Protein AF-A0A7I9YK34-F1 (afdb_monomer)

InterPro domains:
  IPR000084 PE-PGRS family, N-terminal [PF00934] (4-93)
  IPR038332 PPE superfamily [SSF140459] (8-83)

Sequence (180 aa):
MSHVMVVPELLTAAATDLTAIGVTLQAAHREAASTL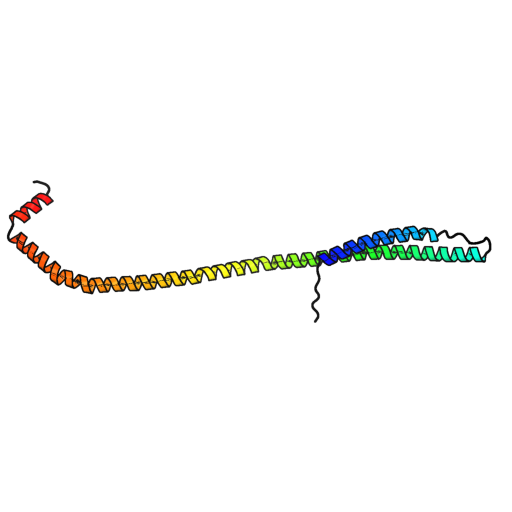ALAPAAADEVSVNIASLFSRQAEDYQQLASEAAAFHEQFVERLAAGAGAYASAEALNVSLLQPFAEALGTAGAAVAQAVPQSLDELGSLLFTSLLSSFILILLIFLGIPAVLFVGVPLLLFLAAFLYFNPNLVRGFAALANGRG

Foldseek 3Di:
DDDDDDDLVVLQVVLVVLVVVLVVLVVVLVVLLVLLDFDFPDPDPVSVVVSVVSNVVSVVVSVVSVVVSVVSVVVSVVSNVVSVVVVVVVVVVCVVCVVVVVVVVVVVVVVVVVVVVVVVVVVCVVVCVVVVVVVVVCCVVPVVCCCPVPVVVVVVVVVVVCVVVVVVVVVVVCVVVPHD

Solvent-accessible surface area (backbone atoms only — not comparable to full-atom values): 9712 Å² total; per-residue (Å²): 133,84,85,87,84,84,60,39,68,60,38,43,50,50,28,52,54,50,52,54,50,51,54,55,49,54,53,50,54,57,62,54,53,64,45,49,70,47,73,46,90,48,95,48,71,66,34,44,51,52,24,53,51,49,18,52,53,35,50,56,47,53,53,50,51,52,55,51,50,54,50,50,52,54,50,39,52,52,43,38,52,50,19,51,51,52,47,50,50,50,54,49,53,51,61,69,45,45,63,56,53,51,52,52,50,53,52,52,51,51,53,67,50,50,55,59,51,52,52,49,52,51,49,50,52,51,50,52,52,52,51,51,51,49,50,52,51,47,43,54,69,52,45,50,52,45,41,62,74,47,46,48,56,50,51,52,50,51,51,52,53,42,66,79,34,57,68,56,52,52,52,53,48,29,62,74,70,72,54,133

Radius of gyration: 54.3 Å; Cα contacts (8 Å, |Δi|>4): 64; chains: 1; bounding box: 84×44×151 Å

Mean predicted aligned error: 13.39 Å

Organism: Mycobacterium bourgelatii (NCBI:txid1273442)

Nearest PDB structures (foldseek):
  6zw5-assembly1_F  TM=6.222E-01  e=6.985E+00  Nostoc punctiforme
  6zw6-assembly1_G  TM=6.246E-01  e=9.511E+00  Nostoc punctiforme
  6zvr-assembly1_B  TM=3.419E-01  e=8.406E+00  Nostoc punctiforme

Structure (mmCIF, N/CA/C/O backbone):
data_AF-A0A7I9YK34-F1
#
_entry.id   AF-A0A7I9YK34-F1
#
loop_
_atom_site.group_PDB
_atom_site.id
_atom_site.type_symbol
_atom_site.label_atom_id
_atom_site.label_alt_id
_atom_site.label_comp_id
_atom_site.label_asym_id
_atom_site.label_entity_id
_atom_site.label_seq_id
_atom_site.pdbx_PDB_ins_code
_atom_site.Cartn_x
_atom_site.Cartn_y
_atom_site.Cartn_z
_atom_site.occupancy
_atom_site.B_iso_or_equiv
_atom_site.auth_seq_id
_atom_site.auth_comp_id
_atom_site.auth_asym_id
_atom_site.auth_atom_id
_atom_site.pdbx_PDB_model_num
ATOM 1 N N . MET A 1 1 ? 16.658 -17.557 6.193 1.00 53.19 1 MET A N 1
ATOM 2 C CA . MET A 1 1 ? 16.022 -16.225 6.264 1.00 53.19 1 MET A CA 1
ATOM 3 C C . MET A 1 1 ? 14.715 -16.310 5.490 1.00 53.19 1 MET A C 1
ATOM 5 O O . MET A 1 1 ? 14.783 -16.661 4.320 1.00 53.19 1 MET A O 1
ATOM 9 N N . SER A 1 2 ? 13.552 -16.106 6.115 1.00 74.56 2 SER A N 1
ATOM 10 C CA . SER A 1 2 ? 12.285 -16.011 5.374 1.00 74.56 2 SER A CA 1
ATOM 11 C C . SER A 1 2 ? 12.171 -14.618 4.756 1.00 74.56 2 SER A C 1
ATOM 13 O O . SER A 1 2 ? 12.479 -13.624 5.411 1.00 74.56 2 SER A O 1
ATOM 15 N N . HIS A 1 3 ? 11.765 -14.534 3.492 1.00 76.31 3 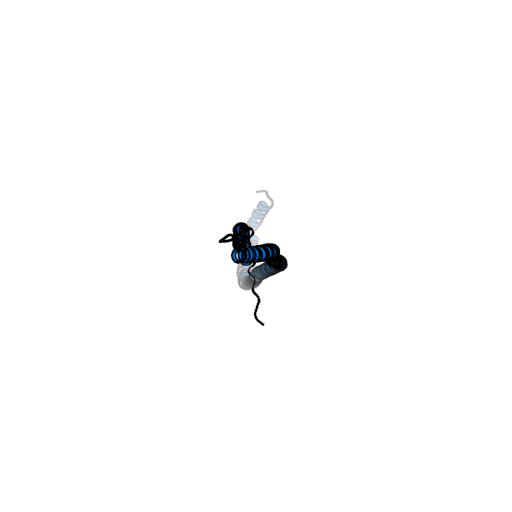HIS A N 1
ATOM 16 C CA . HIS A 1 3 ? 11.458 -13.253 2.864 1.00 76.31 3 HIS A CA 1
ATOM 17 C C . HIS A 1 3 ? 10.145 -12.720 3.448 1.00 76.31 3 HIS A C 1
ATOM 19 O O . HIS A 1 3 ? 9.160 -13.454 3.516 1.00 76.31 3 HIS A O 1
ATOM 25 N N . VAL A 1 4 ? 10.138 -11.465 3.897 1.00 72.56 4 VAL A N 1
ATOM 26 C CA . VAL A 1 4 ? 8.917 -10.767 4.315 1.00 72.56 4 VAL A CA 1
ATOM 27 C C . VAL A 1 4 ? 8.349 -10.080 3.078 1.00 72.56 4 VAL A C 1
ATOM 29 O O . VAL A 1 4 ? 9.022 -9.245 2.478 1.00 72.56 4 VAL A O 1
ATOM 32 N N . MET A 1 5 ? 7.139 -10.467 2.679 1.00 83.56 5 MET A N 1
ATOM 33 C CA . MET A 1 5 ? 6.384 -9.837 1.596 1.00 83.56 5 MET A CA 1
ATOM 34 C C . MET A 1 5 ? 5.243 -9.032 2.212 1.00 83.56 5 MET A C 1
ATOM 36 O O . MET A 1 5 ? 4.550 -9.523 3.103 1.00 83.56 5 MET A O 1
ATOM 40 N N . VAL A 1 6 ? 5.047 -7.814 1.721 1.00 88.12 6 VAL A N 1
ATOM 41 C CA . VAL A 1 6 ? 3.940 -6.943 2.101 1.00 88.12 6 VAL A CA 1
ATOM 42 C C . VAL A 1 6 ? 3.223 -6.501 0.832 1.00 88.12 6 VAL A C 1
ATOM 44 O O . VAL A 1 6 ? 3.882 -6.114 -0.125 1.00 88.12 6 VAL A O 1
ATOM 47 N N . VAL A 1 7 ? 1.891 -6.563 0.835 1.00 93.44 7 VAL A N 1
ATOM 48 C CA . VAL A 1 7 ? 1.038 -6.052 -0.247 1.00 93.44 7 VAL A CA 1
ATOM 49 C C . VAL A 1 7 ? 0.266 -4.852 0.313 1.00 93.44 7 VAL A C 1
ATOM 51 O O . VAL A 1 7 ? -0.652 -5.067 1.116 1.00 93.44 7 VAL A O 1
ATOM 54 N N . PRO A 1 8 ? 0.651 -3.604 -0.021 1.00 92.69 8 PRO A N 1
ATOM 55 C CA . PRO A 1 8 ? 0.050 -2.398 0.553 1.00 92.69 8 PRO A CA 1
ATOM 56 C C . PRO A 1 8 ? -1.473 -2.344 0.405 1.00 92.69 8 PRO A C 1
ATOM 58 O O . PRO A 1 8 ? -2.170 -1.961 1.341 1.00 92.69 8 PRO A O 1
ATOM 61 N N . GLU A 1 9 ? -2.002 -2.816 -0.721 1.00 93.38 9 GLU A N 1
ATOM 62 C CA . GLU A 1 9 ? -3.434 -2.817 -1.026 1.00 93.38 9 GLU A CA 1
ATOM 63 C C . GLU A 1 9 ? -4.225 -3.690 -0.045 1.00 93.38 9 GLU A C 1
ATOM 65 O O . GLU A 1 9 ? -5.309 -3.306 0.397 1.00 93.38 9 GLU A O 1
ATOM 70 N N . LEU A 1 10 ? -3.671 -4.845 0.347 1.00 95.38 10 LEU A N 1
ATOM 71 C CA . LEU A 1 10 ? -4.303 -5.731 1.328 1.00 95.38 10 LEU A CA 1
ATOM 72 C C . LEU A 1 10 ? -4.297 -5.116 2.731 1.00 95.38 10 LEU A C 1
ATOM 74 O O . LEU A 1 10 ? -5.253 -5.296 3.480 1.00 95.38 10 LEU A O 1
ATOM 78 N N . LEU A 1 11 ? -3.253 -4.363 3.083 1.00 95.38 11 LEU A N 1
ATOM 79 C CA . LEU A 1 11 ? -3.196 -3.633 4.352 1.00 95.38 11 LEU A CA 1
ATOM 80 C C . LEU A 1 11 ? -4.205 -2.485 4.399 1.00 95.38 11 LEU A C 1
ATOM 82 O O . LEU A 1 11 ? -4.853 -2.291 5.424 1.00 95.38 11 LEU 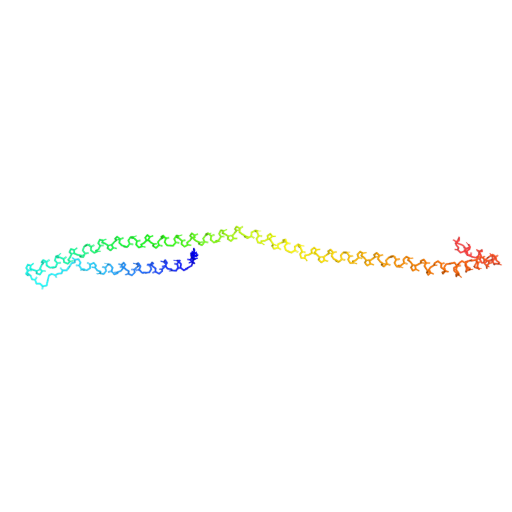A O 1
ATOM 86 N N . THR A 1 12 ? -4.370 -1.744 3.302 1.00 95.69 12 THR A N 1
ATOM 87 C CA . THR A 1 12 ? -5.385 -0.687 3.202 1.00 95.69 12 THR A CA 1
ATOM 88 C C . THR A 1 12 ? -6.803 -1.260 3.279 1.00 95.69 12 THR A C 1
ATOM 90 O O . THR A 1 12 ? -7.653 -0.701 3.977 1.00 95.69 12 THR A O 1
ATOM 93 N N . ALA A 1 13 ? -7.056 -2.397 2.622 1.00 97.12 13 ALA A N 1
ATOM 94 C CA . ALA A 1 13 ? -8.325 -3.111 2.742 1.00 97.12 13 ALA A CA 1
ATOM 95 C C . ALA A 1 13 ? -8.573 -3.564 4.190 1.00 97.12 13 ALA A C 1
ATOM 97 O O . ALA A 1 13 ? -9.614 -3.251 4.761 1.00 97.12 13 ALA A O 1
ATOM 98 N N . ALA A 1 14 ? -7.577 -4.184 4.830 1.00 97.44 14 ALA A N 1
ATOM 99 C CA . ALA A 1 14 ? -7.676 -4.605 6.225 1.00 97.44 14 ALA A CA 1
ATOM 100 C C . ALA A 1 14 ? -7.919 -3.427 7.185 1.00 97.44 14 ALA A C 1
ATOM 102 O O . ALA A 1 14 ? -8.725 -3.545 8.104 1.00 97.44 14 ALA A O 1
ATOM 103 N N . ALA A 1 15 ? -7.269 -2.277 6.974 1.00 97.69 15 ALA A N 1
ATOM 104 C CA . ALA A 1 15 ? -7.526 -1.070 7.761 1.00 97.69 15 ALA A CA 1
ATOM 105 C C . ALA A 1 15 ? -8.984 -0.603 7.619 1.00 97.69 15 ALA A C 1
ATOM 107 O O . ALA A 1 15 ? -9.611 -0.255 8.616 1.00 97.69 15 ALA A O 1
ATOM 108 N N . THR A 1 16 ? -9.541 -0.674 6.407 1.00 97.88 16 THR A N 1
ATOM 109 C CA . THR A 1 16 ? -10.949 -0.342 6.131 1.00 97.88 16 THR A CA 1
ATOM 110 C C . THR A 1 16 ? -11.906 -1.298 6.849 1.00 97.88 16 THR A C 1
ATOM 112 O O . THR A 1 16 ? -12.850 -0.852 7.505 1.00 97.88 16 THR A O 1
ATOM 115 N N . ASP A 1 17 ? -11.638 -2.604 6.790 1.00 98.25 17 ASP A N 1
ATOM 116 C CA . ASP A 1 17 ? -12.436 -3.618 7.487 1.00 98.25 17 ASP A CA 1
ATOM 117 C C . ASP A 1 17 ? -12.393 -3.415 9.008 1.00 98.25 17 ASP A C 1
ATOM 119 O O . ASP A 1 17 ? -13.417 -3.481 9.692 1.00 98.25 17 ASP A O 1
ATOM 123 N N . LEU A 1 18 ? -11.218 -3.094 9.554 1.00 98.12 18 LEU A N 1
ATOM 124 C CA . LEU A 1 18 ? -11.052 -2.793 10.973 1.00 98.12 18 LEU A CA 1
ATOM 125 C C . LEU A 1 18 ? -11.776 -1.506 11.381 1.00 98.12 18 LEU A C 1
ATOM 127 O O . LEU A 1 18 ? -12.345 -1.460 12.472 1.00 98.12 18 LEU A O 1
ATOM 131 N N . THR A 1 19 ? -11.822 -0.478 10.529 1.00 98.31 19 THR A N 1
ATOM 132 C CA . THR A 1 19 ? -12.670 0.700 10.768 1.00 98.31 19 THR A CA 1
ATOM 133 C C . THR A 1 19 ? -14.139 0.297 10.888 1.00 98.31 19 THR A C 1
ATOM 135 O O . THR A 1 19 ? -14.808 0.713 11.835 1.00 98.31 19 THR A O 1
ATOM 138 N N . ALA A 1 20 ? -14.640 -0.550 9.982 1.00 97.94 20 ALA A N 1
ATOM 139 C CA . ALA A 1 20 ? -16.020 -1.029 10.035 1.00 97.94 20 ALA A CA 1
ATOM 140 C C . ALA A 1 20 ? -16.302 -1.824 11.323 1.00 97.94 20 ALA A C 1
ATOM 142 O O . ALA A 1 20 ? -17.314 -1.584 11.985 1.00 97.94 20 ALA A O 1
ATOM 143 N N . ILE A 1 21 ? -15.377 -2.700 11.736 1.00 98.00 21 ILE A N 1
ATOM 144 C CA . ILE A 1 21 ? -15.458 -3.411 13.021 1.00 98.00 21 ILE A CA 1
ATOM 145 C C . ILE A 1 21 ? -15.520 -2.416 14.187 1.00 98.00 21 ILE A C 1
ATOM 147 O O . ILE A 1 21 ? -16.390 -2.550 15.048 1.00 98.00 21 ILE A O 1
ATOM 151 N N . GLY A 1 22 ? -14.670 -1.386 14.192 1.00 97.31 22 GLY A N 1
ATOM 152 C CA . GLY A 1 22 ? -14.656 -0.349 15.229 1.00 97.31 22 GLY A CA 1
ATOM 153 C C . GLY A 1 22 ? -16.008 0.356 15.385 1.00 97.31 22 GLY A C 1
ATOM 154 O O . GLY A 1 22 ? -16.503 0.501 16.502 1.00 97.31 22 GLY A O 1
ATOM 155 N N . VAL A 1 23 ? -16.664 0.692 14.269 1.00 97.38 23 VAL A N 1
ATOM 156 C CA . VAL A 1 23 ? -18.017 1.279 14.274 1.00 97.38 23 VAL A CA 1
ATOM 157 C C . VAL A 1 23 ? -19.037 0.326 14.906 1.00 97.38 23 VAL A C 1
ATOM 159 O O . VAL A 1 23 ? -19.826 0.740 15.759 1.00 97.38 23 VAL A O 1
ATOM 162 N N . THR A 1 24 ? -19.021 -0.957 14.525 1.00 97.88 24 THR A N 1
ATOM 163 C CA . THR A 1 24 ? -19.948 -1.951 15.101 1.00 97.88 24 THR A CA 1
ATOM 164 C C . THR A 1 24 ? -19.714 -2.163 16.596 1.00 97.88 24 THR A C 1
ATOM 166 O O . THR A 1 24 ? -20.672 -2.263 17.364 1.00 97.88 24 THR A O 1
ATOM 169 N N . LEU A 1 25 ? -18.451 -2.162 17.025 1.00 96.44 25 LEU A N 1
ATOM 170 C CA . LEU A 1 25 ? -18.070 -2.336 18.418 1.00 96.44 25 LEU A CA 1
ATOM 171 C C . LEU A 1 25 ? -18.500 -1.133 19.265 1.00 96.44 25 LEU A C 1
ATOM 173 O O . LEU A 1 25 ? -19.056 -1.307 20.347 1.00 96.44 25 LEU A O 1
ATOM 177 N N . GLN A 1 26 ? -18.336 0.086 18.750 1.00 96.12 26 GLN A N 1
ATOM 178 C CA . GLN A 1 26 ? -18.781 1.291 19.442 1.00 96.12 26 GLN A CA 1
ATOM 179 C C . GLN A 1 26 ? -20.307 1.345 19.592 1.00 96.12 26 GLN A C 1
ATOM 181 O O . GLN A 1 26 ? -20.808 1.764 20.638 1.00 96.12 26 GLN A O 1
ATOM 186 N N . ALA A 1 27 ? -21.061 0.872 18.593 1.00 96.94 27 ALA A N 1
ATOM 187 C CA . ALA A 1 27 ? -22.507 0.704 18.722 1.00 96.94 27 ALA A CA 1
ATOM 188 C C . ALA A 1 27 ? -22.860 -0.304 19.832 1.00 96.94 27 ALA A C 1
ATOM 190 O O . ALA A 1 27 ? -23.688 -0.002 20.690 1.00 96.94 27 ALA A O 1
ATOM 191 N N . ALA A 1 28 ? -22.178 -1.453 19.877 1.00 96.50 28 ALA A N 1
ATOM 192 C CA . ALA A 1 28 ? -22.381 -2.458 20.919 1.00 96.50 28 ALA A CA 1
ATOM 193 C C . ALA A 1 28 ? -22.038 -1.937 22.330 1.00 96.50 28 ALA A C 1
ATOM 195 O O . ALA A 1 28 ? -22.789 -2.178 23.275 1.00 96.50 28 ALA A O 1
ATOM 196 N N . HIS A 1 29 ? -20.951 -1.173 22.486 1.00 94.75 29 HIS A N 1
ATOM 197 C CA . HIS A 1 29 ? -20.585 -0.555 23.766 1.00 94.75 29 HIS A CA 1
ATOM 198 C C . HIS A 1 29 ? -21.650 0.428 24.266 1.00 94.75 29 HIS A C 1
ATOM 200 O O . HIS A 1 29 ? -21.949 0.460 25.462 1.00 94.75 29 HIS A O 1
ATOM 206 N N . ARG A 1 30 ? -22.275 1.185 23.353 1.00 95.75 30 ARG A N 1
ATOM 207 C CA . ARG A 1 30 ? -23.387 2.085 23.690 1.00 95.75 30 ARG A CA 1
ATOM 208 C C . ARG A 1 30 ? -24.635 1.330 24.141 1.00 95.75 30 ARG A C 1
ATOM 210 O O . ARG A 1 30 ? -25.253 1.744 25.116 1.00 95.75 30 ARG A O 1
ATOM 217 N N . GLU A 1 31 ? -24.986 0.228 23.483 1.00 95.94 31 GLU A N 1
ATOM 218 C CA . GLU A 1 31 ? -26.099 -0.643 23.903 1.00 95.94 31 GLU A CA 1
ATOM 219 C C . GLU A 1 31 ? -25.854 -1.228 25.307 1.00 95.94 31 GLU A C 1
ATOM 221 O O . GLU A 1 31 ? -26.743 -1.241 26.166 1.00 95.94 31 GLU A O 1
ATOM 226 N N . ALA A 1 32 ? -24.609 -1.632 25.586 1.00 95.12 32 ALA A N 1
ATOM 227 C CA . ALA A 1 32 ? -24.206 -2.169 26.883 1.00 95.12 32 ALA A CA 1
ATOM 228 C C . ALA A 1 32 ? -24.309 -1.152 28.036 1.00 95.12 32 ALA A C 1
ATOM 230 O O . ALA A 1 32 ? -24.341 -1.559 29.197 1.00 95.12 32 ALA A O 1
ATOM 231 N N . ALA A 1 33 ? -24.407 0.156 27.762 1.00 94.75 33 ALA A N 1
ATOM 232 C CA . ALA A 1 33 ? -24.567 1.178 28.802 1.00 94.75 33 ALA A CA 1
ATOM 233 C C . ALA A 1 33 ? -25.876 1.021 29.599 1.00 94.75 33 ALA A C 1
ATOM 235 O O . ALA A 1 33 ? -25.950 1.439 30.752 1.00 94.75 33 ALA A O 1
ATOM 236 N N . SER A 1 34 ? -26.888 0.354 29.032 1.00 93.69 34 SER A N 1
ATOM 237 C CA . SER A 1 34 ? -28.133 0.001 29.735 1.00 93.69 34 SER A CA 1
ATOM 238 C C . SER A 1 34 ? -27.904 -0.830 31.009 1.00 93.69 34 SER A C 1
ATOM 240 O O . SER A 1 34 ? -28.704 -0.762 31.940 1.00 93.69 34 SER A O 1
ATOM 242 N N . THR A 1 35 ? -26.786 -1.562 31.088 1.00 94.69 35 THR A N 1
ATOM 243 C CA . THR A 1 35 ? -26.423 -2.397 32.248 1.00 94.69 35 THR A CA 1
ATOM 244 C C . THR A 1 35 ? -25.977 -1.595 33.476 1.00 94.69 35 THR A C 1
ATOM 246 O O . THR A 1 35 ? -25.994 -2.128 34.583 1.00 94.69 35 THR A O 1
ATOM 249 N N . LEU A 1 36 ? -25.654 -0.303 33.317 1.00 95.62 36 LEU A N 1
ATOM 250 C CA . LEU A 1 36 ? -25.282 0.587 34.425 1.00 95.62 36 LEU A CA 1
ATOM 251 C C . LEU A 1 36 ? -26.442 0.813 35.406 1.00 95.62 36 LEU A C 1
ATOM 253 O O . LEU A 1 36 ? -26.223 0.984 36.603 1.00 95.62 36 LEU A O 1
ATOM 257 N N . ALA A 1 37 ? -27.683 0.789 34.915 1.00 92.62 37 ALA A N 1
ATOM 258 C CA . ALA A 1 37 ? -28.885 1.091 35.691 1.00 92.62 37 ALA A CA 1
ATOM 259 C C . ALA A 1 37 ? -29.736 -0.164 35.956 1.00 92.62 37 ALA A C 1
ATOM 261 O O . ALA A 1 37 ? -30.953 -0.154 35.756 1.00 92.62 37 ALA A O 1
ATOM 262 N N . LEU A 1 38 ? -29.103 -1.264 36.380 1.00 94.88 38 LEU A N 1
ATOM 263 C CA . LEU A 1 38 ? -29.811 -2.512 36.654 1.00 94.88 38 LEU A CA 1
ATOM 264 C C . LEU A 1 38 ? -30.727 -2.370 37.881 1.00 94.88 38 LEU A C 1
ATOM 266 O O . LEU A 1 38 ? -30.276 -2.082 38.988 1.00 94.88 38 LEU A O 1
ATOM 270 N N . ALA A 1 39 ? -32.026 -2.600 37.688 1.00 95.94 39 ALA A N 1
ATOM 271 C CA . ALA A 1 39 ? -32.990 -2.607 38.782 1.00 95.94 39 ALA A CA 1
ATOM 272 C C . ALA A 1 39 ? -32.879 -3.902 39.614 1.00 95.94 39 ALA A C 1
ATOM 274 O O . ALA A 1 39 ? -32.678 -4.979 39.044 1.00 95.94 39 ALA A O 1
ATOM 275 N N . PRO A 1 40 ? -33.044 -3.838 40.948 1.00 96.00 40 PRO A N 1
ATOM 276 C CA . PRO A 1 40 ? -33.054 -5.030 41.786 1.00 96.00 40 PRO A CA 1
ATOM 277 C C . PRO A 1 40 ? -34.285 -5.898 41.503 1.00 96.00 40 PRO A C 1
ATOM 279 O O . PRO A 1 40 ? -35.383 -5.389 41.280 1.00 96.00 40 PRO A O 1
ATOM 282 N N . ALA A 1 41 ? -34.105 -7.222 41.531 1.00 95.50 41 ALA A N 1
ATOM 283 C CA . ALA A 1 41 ? -35.172 -8.184 41.235 1.00 95.50 41 ALA A CA 1
ATOM 284 C C . ALA A 1 41 ? -36.311 -8.163 42.274 1.00 95.50 41 ALA A C 1
ATOM 286 O O . ALA A 1 41 ? -37.462 -8.449 41.944 1.00 95.50 41 ALA A O 1
ATOM 287 N N . ALA A 1 42 ? -35.989 -7.812 43.520 1.00 95.56 42 ALA A N 1
ATOM 288 C CA . ALA A 1 42 ? -36.922 -7.596 44.618 1.00 95.56 42 ALA A CA 1
ATOM 289 C C . ALA A 1 42 ? -36.379 -6.516 45.574 1.00 95.56 42 ALA A C 1
ATOM 291 O O . ALA A 1 42 ? -35.240 -6.071 45.449 1.00 95.56 42 ALA A O 1
ATOM 292 N N . ALA A 1 43 ? -37.207 -6.070 46.524 1.00 94.56 43 ALA A N 1
ATOM 293 C CA . ALA A 1 43 ? -36.864 -4.998 47.466 1.00 94.56 43 ALA A CA 1
ATOM 294 C C . ALA A 1 43 ? -35.961 -5.445 48.635 1.00 94.56 43 ALA A C 1
ATOM 296 O O . ALA A 1 43 ? -35.695 -4.655 49.538 1.00 94.56 43 ALA A O 1
ATOM 297 N N . ASP A 1 44 ? -35.529 -6.706 48.659 1.00 97.94 44 ASP A N 1
ATOM 298 C CA . ASP A 1 44 ? -34.647 -7.219 49.700 1.00 97.94 44 ASP A CA 1
ATOM 299 C C . ASP A 1 44 ? -33.196 -6.744 49.511 1.00 97.94 44 ASP A C 1
ATOM 301 O O . ASP A 1 44 ? -32.739 -6.447 48.404 1.00 97.94 44 ASP A O 1
ATOM 305 N N . 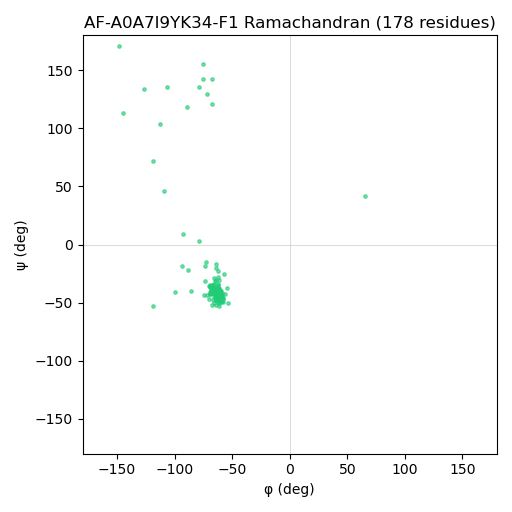GLU A 1 45 ? -32.450 -6.707 50.614 1.00 97.00 45 GLU A N 1
ATOM 306 C CA . GLU A 1 45 ? -31.067 -6.226 50.625 1.00 97.00 45 GLU A CA 1
ATOM 307 C C . GLU A 1 45 ? -30.135 -7.059 49.732 1.00 97.00 45 GLU A C 1
ATOM 309 O O . GLU A 1 45 ? -29.180 -6.517 49.175 1.00 97.00 45 GLU A O 1
ATOM 314 N N . VAL A 1 46 ? -30.388 -8.360 49.555 1.00 97.12 46 VAL A N 1
ATOM 315 C CA . VAL A 1 46 ? -29.546 -9.218 48.710 1.00 97.12 46 VAL A CA 1
ATOM 316 C C . VAL A 1 46 ? -29.741 -8.847 47.240 1.00 97.12 46 VAL A C 1
ATOM 318 O O . VAL A 1 46 ? -28.754 -8.621 46.540 1.00 97.12 46 VAL A O 1
ATOM 321 N N . SER A 1 47 ? -30.986 -8.689 46.786 1.00 97.88 47 SER A N 1
ATOM 322 C CA . SER A 1 47 ? -31.310 -8.232 45.427 1.00 97.88 47 SER A CA 1
ATOM 323 C C . SER A 1 47 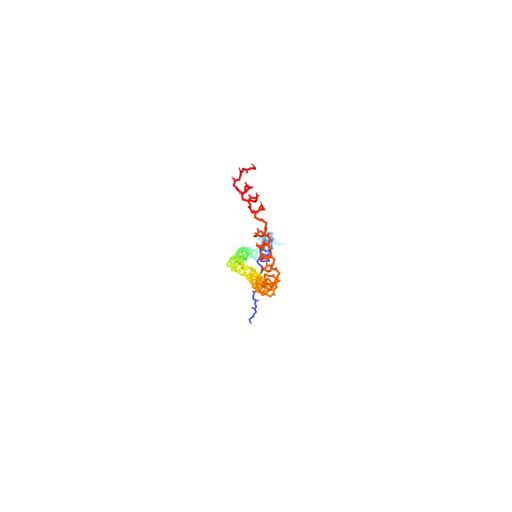? -30.734 -6.847 45.116 1.00 97.88 47 SER A C 1
ATOM 325 O O . SER A 1 47 ? -30.180 -6.642 44.033 1.00 97.88 47 SER A O 1
ATOM 327 N N . VAL A 1 48 ? -30.816 -5.907 46.065 1.00 97.31 48 VAL A N 1
ATOM 328 C CA . VAL A 1 48 ? -30.221 -4.563 45.933 1.00 97.31 48 VAL A CA 1
ATOM 329 C C . VAL A 1 48 ? -28.698 -4.639 45.811 1.00 97.31 48 VAL A C 1
ATOM 331 O O . VAL A 1 48 ? -28.115 -4.015 44.922 1.00 97.31 48 VAL A O 1
ATOM 334 N N . ASN A 1 49 ? -28.044 -5.441 46.654 1.00 96.81 49 ASN A N 1
ATOM 335 C CA . ASN A 1 49 ? -26.591 -5.603 46.618 1.00 96.81 49 ASN A CA 1
ATOM 336 C C . ASN A 1 49 ? -26.103 -6.293 45.333 1.00 96.81 49 ASN A C 1
ATOM 338 O O . ASN A 1 49 ? -25.076 -5.893 44.783 1.00 96.81 49 ASN A O 1
ATOM 342 N N . ILE A 1 50 ? -26.838 -7.289 44.824 1.00 96.88 50 ILE A N 1
ATOM 343 C CA . ILE A 1 50 ? -26.524 -7.956 43.552 1.00 96.88 50 ILE A CA 1
ATOM 344 C C . ILE A 1 50 ? -26.644 -6.970 42.384 1.00 96.88 50 ILE A C 1
ATOM 346 O O . ILE A 1 50 ? -25.729 -6.891 41.566 1.00 96.88 50 ILE A O 1
ATOM 350 N N . ALA A 1 51 ? -27.722 -6.180 42.326 1.00 97.19 51 ALA A N 1
ATOM 351 C CA . ALA A 1 51 ? -27.882 -5.151 41.298 1.00 97.19 51 ALA A CA 1
ATOM 352 C C . ALA A 1 51 ? -26.728 -4.132 41.332 1.00 97.19 51 ALA A C 1
ATOM 354 O O . ALA A 1 51 ? -26.117 -3.856 40.303 1.00 97.19 51 ALA A O 1
ATOM 355 N N . SER A 1 52 ? -26.343 -3.665 42.527 1.00 96.12 52 SER A N 1
ATOM 356 C CA . SER A 1 52 ? -25.196 -2.765 42.714 1.00 96.12 52 SER A CA 1
ATOM 357 C C . SER A 1 52 ? -23.853 -3.381 42.290 1.00 96.12 52 SER A C 1
ATOM 359 O O . SER A 1 52 ? -22.976 -2.672 41.793 1.00 96.12 52 SER A O 1
ATOM 361 N N . LEU A 1 53 ? -23.653 -4.688 42.484 1.00 96.31 53 LEU A N 1
ATOM 362 C CA . LEU A 1 53 ? -22.453 -5.382 42.009 1.00 96.31 53 LEU A CA 1
ATOM 363 C C . LEU A 1 53 ? -22.379 -5.380 40.477 1.00 96.31 53 LEU A C 1
ATOM 365 O O . LEU A 1 53 ? -21.330 -5.057 39.925 1.00 96.31 53 LEU A O 1
ATOM 369 N N . PHE A 1 54 ? -23.485 -5.682 39.793 1.00 96.69 54 PHE A N 1
ATOM 370 C CA . PHE A 1 54 ? -23.525 -5.654 38.329 1.00 96.69 54 PHE A CA 1
ATOM 371 C C . PHE A 1 54 ? -23.370 -4.242 37.759 1.00 96.69 54 PHE A C 1
ATOM 373 O O . PHE A 1 54 ? -22.632 -4.076 36.792 1.00 96.69 54 PHE A O 1
ATOM 380 N N . SER A 1 55 ? -23.981 -3.227 38.377 1.00 96.81 55 SER A N 1
ATOM 381 C CA . SER A 1 55 ? -23.780 -1.829 37.976 1.00 96.81 55 SER A CA 1
ATOM 382 C C . SER A 1 55 ? -22.311 -1.408 38.069 1.00 96.81 55 SER A C 1
ATOM 384 O O . SER A 1 55 ? -21.793 -0.815 37.129 1.00 96.81 55 SER A O 1
ATOM 386 N N . ARG A 1 56 ? -21.600 -1.784 39.143 1.00 96.75 56 ARG A N 1
ATOM 387 C CA . ARG A 1 56 ? -20.152 -1.523 39.263 1.00 96.75 56 ARG A CA 1
ATOM 388 C C . ARG A 1 56 ? -19.339 -2.239 38.186 1.00 96.75 56 ARG A C 1
ATOM 390 O O . ARG A 1 56 ? -18.472 -1.638 37.566 1.00 96.75 56 ARG A O 1
ATOM 397 N N . GLN A 1 57 ? -19.663 -3.498 37.898 1.00 97.00 57 GLN A N 1
ATOM 398 C CA . GLN A 1 57 ? -19.009 -4.228 36.809 1.00 97.00 57 GLN A CA 1
ATOM 399 C C . GLN A 1 57 ? -19.264 -3.583 35.436 1.00 97.00 57 GLN A C 1
ATOM 401 O O . GLN A 1 57 ? -18.395 -3.632 34.562 1.00 97.00 57 GLN A O 1
ATOM 406 N N . ALA A 1 58 ? -20.446 -2.994 35.233 1.00 97.12 58 ALA A N 1
ATOM 407 C CA . ALA A 1 58 ? -20.778 -2.251 34.025 1.00 97.12 58 ALA A CA 1
ATOM 408 C C . ALA A 1 58 ? -19.977 -0.941 33.915 1.00 97.12 58 ALA A C 1
ATOM 410 O O . ALA A 1 58 ? -19.549 -0.601 32.814 1.00 97.12 58 ALA A O 1
ATOM 411 N N . GLU A 1 59 ? -19.723 -0.237 35.024 1.00 97.62 59 GLU A N 1
ATOM 412 C CA . GLU A 1 59 ? -18.848 0.947 35.055 1.00 97.62 59 GLU A CA 1
ATOM 413 C C . GLU A 1 59 ? -17.416 0.587 34.632 1.00 97.62 59 GLU A C 1
ATOM 415 O O . GLU A 1 59 ? -16.888 1.186 33.691 1.00 97.62 59 GLU A O 1
ATOM 420 N N . ASP A 1 60 ? -16.839 -0.457 35.238 1.00 97.44 60 ASP A N 1
ATOM 421 C CA . ASP A 1 60 ? -15.500 -0.955 34.894 1.00 97.44 60 ASP A CA 1
ATOM 422 C C . ASP A 1 60 ? -15.418 -1.379 33.418 1.00 97.44 60 ASP A C 1
ATOM 424 O O . ASP A 1 60 ? -14.447 -1.080 32.716 1.00 97.44 60 ASP A O 1
ATOM 428 N N . TYR A 1 61 ? -16.463 -2.051 32.918 1.00 97.25 61 TYR A N 1
ATOM 429 C CA . TYR A 1 61 ? -16.558 -2.432 31.511 1.00 97.25 61 TYR A CA 1
ATOM 430 C C . TYR A 1 61 ? -16.573 -1.212 30.586 1.00 97.25 61 TYR A C 1
ATOM 432 O O . TYR A 1 61 ? -15.853 -1.208 29.591 1.00 97.25 61 TYR A O 1
ATOM 440 N N . GLN A 1 62 ? -17.372 -0.183 30.887 1.00 97.75 62 GLN A N 1
ATOM 441 C CA . GLN A 1 62 ? -17.467 1.017 30.048 1.00 97.75 62 GLN A CA 1
ATOM 442 C C . GLN A 1 62 ? -16.147 1.793 30.018 1.00 97.75 62 GLN A C 1
ATOM 444 O O . GLN A 1 62 ? -15.745 2.280 28.958 1.00 97.75 62 GLN A O 1
ATOM 449 N N . GLN A 1 63 ? -15.434 1.854 31.148 1.00 97.44 63 GLN A N 1
ATOM 450 C CA . GLN A 1 63 ? -14.099 2.440 31.190 1.00 97.44 63 GLN A CA 1
ATOM 451 C C . GLN A 1 63 ? -13.134 1.668 30.280 1.00 97.44 63 GLN A C 1
ATOM 453 O O . GLN A 1 63 ? -12.538 2.261 29.378 1.00 97.44 63 GLN A O 1
ATOM 458 N N . LEU A 1 64 ? -13.033 0.346 30.445 1.00 97.00 64 LEU A N 1
ATOM 459 C CA . LEU A 1 64 ? -12.135 -0.480 29.635 1.00 97.00 64 LEU A CA 1
ATOM 460 C C . LEU A 1 64 ? -12.503 -0.456 28.143 1.00 97.00 64 LEU A C 1
ATOM 462 O O . LEU A 1 64 ? -11.623 -0.412 27.286 1.00 97.00 64 LEU A O 1
ATOM 466 N N . ALA A 1 65 ? -13.797 -0.452 27.824 1.00 96.25 65 ALA A N 1
ATOM 467 C CA . ALA A 1 65 ? -14.297 -0.334 26.459 1.00 96.25 65 ALA A CA 1
ATOM 468 C C . ALA A 1 65 ? -13.853 0.983 25.801 1.00 96.25 65 ALA A C 1
ATOM 470 O O . ALA A 1 65 ? -13.477 0.989 24.629 1.00 96.25 65 ALA A O 1
ATOM 471 N N . SER A 1 66 ? -13.838 2.087 26.556 1.00 96.12 66 SER A N 1
ATOM 472 C CA . SER A 1 66 ? -13.355 3.378 26.052 1.00 96.12 66 SER A CA 1
ATOM 473 C C . SER A 1 66 ? -11.850 3.365 25.752 1.00 96.12 66 SER A C 1
ATOM 475 O O . SER A 1 66 ? -11.425 3.855 24.705 1.00 96.12 66 SER A O 1
ATOM 477 N N . GLU A 1 67 ? -11.048 2.735 26.615 1.00 97.69 67 GLU A N 1
ATOM 478 C CA . GLU A 1 67 ? -9.603 2.581 26.416 1.00 97.69 67 GLU A CA 1
ATOM 479 C C . GLU A 1 67 ? -9.299 1.672 25.213 1.00 97.69 67 GLU A C 1
ATOM 481 O O . GLU A 1 67 ? -8.444 1.991 24.381 1.00 97.69 67 GLU A O 1
ATOM 486 N N . ALA A 1 68 ? -10.042 0.571 25.072 1.00 96.50 68 ALA A N 1
ATOM 487 C CA . ALA A 1 68 ? -9.929 -0.342 23.939 1.00 96.50 68 ALA A CA 1
ATOM 488 C C . ALA A 1 68 ? -10.319 0.326 22.610 1.00 96.50 68 ALA A C 1
ATOM 490 O O . ALA A 1 68 ? -9.642 0.113 21.603 1.00 96.50 68 ALA A O 1
ATOM 491 N N . ALA A 1 69 ? -11.364 1.162 22.601 1.00 96.94 69 ALA A N 1
ATOM 492 C CA . ALA A 1 69 ? -11.764 1.926 21.420 1.00 96.94 69 ALA A CA 1
ATOM 493 C C . ALA A 1 69 ? -10.659 2.901 20.980 1.00 96.94 69 ALA A C 1
ATOM 495 O O . ALA A 1 69 ? -10.287 2.916 19.807 1.00 96.94 69 ALA A O 1
ATOM 496 N N . ALA A 1 70 ? -10.060 3.635 21.923 1.00 97.50 70 ALA A N 1
ATOM 497 C CA . ALA A 1 70 ? -8.948 4.539 21.628 1.00 97.50 70 ALA A CA 1
ATOM 498 C C . ALA A 1 70 ? -7.712 3.791 21.091 1.00 97.50 70 ALA A C 1
ATOM 500 O O . ALA A 1 70 ? -7.055 4.247 20.153 1.00 97.50 70 ALA A O 1
ATOM 501 N N . PHE A 1 71 ? -7.399 2.619 21.653 1.00 97.69 71 PHE A N 1
ATOM 502 C CA . PHE A 1 71 ? -6.334 1.762 21.131 1.00 97.69 71 PHE A CA 1
ATOM 503 C C . PHE A 1 71 ? -6.634 1.279 19.706 1.00 97.69 71 PHE A C 1
ATOM 505 O O . PHE A 1 71 ? -5.750 1.320 18.849 1.00 97.69 71 PHE A O 1
ATOM 512 N N . HIS A 1 72 ? -7.867 0.836 19.444 1.00 98.06 72 HIS A N 1
ATOM 513 C CA . HIS A 1 72 ? -8.297 0.366 18.126 1.00 98.06 72 HIS A CA 1
ATOM 514 C C . HIS A 1 72 ? -8.157 1.458 17.063 1.00 98.06 72 HIS A C 1
ATOM 516 O O . HIS A 1 72 ? -7.603 1.201 15.996 1.00 98.06 72 HIS A O 1
ATOM 522 N N . GLU A 1 73 ? -8.577 2.687 17.368 1.00 97.94 73 GLU A N 1
ATOM 523 C CA . GLU A 1 73 ? -8.411 3.840 16.475 1.00 97.94 73 GLU A CA 1
ATOM 524 C C . GLU A 1 73 ? -6.935 4.082 16.128 1.00 97.94 73 GLU A C 1
ATOM 526 O O . GLU A 1 73 ? -6.576 4.141 14.949 1.00 97.94 73 GLU A O 1
ATOM 531 N N . GLN A 1 74 ? -6.055 4.119 17.136 1.00 98.31 74 GLN A N 1
ATOM 532 C CA . GLN A 1 74 ? -4.612 4.284 16.922 1.00 98.31 74 GLN A CA 1
ATOM 533 C C . GLN A 1 74 ? -3.998 3.119 16.137 1.00 98.31 74 GLN A C 1
ATOM 535 O O . GLN A 1 74 ? -3.075 3.314 15.343 1.00 98.31 74 GLN A O 1
ATOM 540 N N . PHE A 1 75 ? -4.472 1.894 16.366 1.00 97.88 75 PHE A N 1
ATOM 541 C CA . PHE A 1 75 ? -4.014 0.717 15.638 1.00 97.88 75 PHE A CA 1
ATOM 542 C C . PHE A 1 75 ? -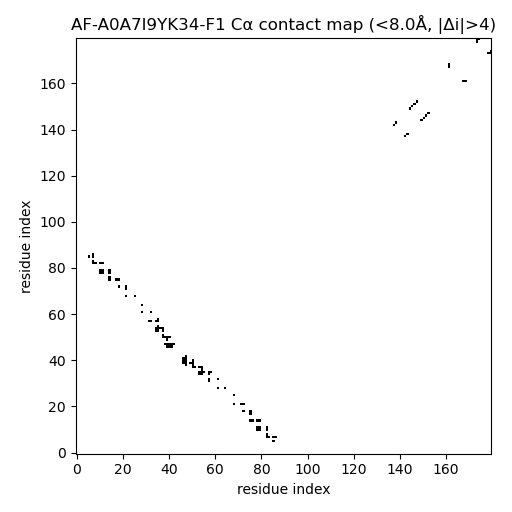4.355 0.823 14.149 1.00 97.88 75 PHE A C 1
ATOM 544 O O . PHE A 1 75 ? -3.472 0.636 13.310 1.00 97.88 75 PHE A O 1
ATOM 551 N N . VAL A 1 76 ? -5.599 1.179 13.823 1.00 98.31 76 VAL A N 1
ATOM 552 C CA . VAL A 1 76 ? -6.052 1.364 12.438 1.00 98.31 76 VAL A CA 1
ATOM 553 C C . VAL A 1 76 ? -5.294 2.501 11.753 1.00 98.31 76 VAL A C 1
ATOM 555 O O . VAL A 1 76 ? -4.836 2.330 10.621 1.00 98.31 76 VAL A O 1
ATOM 558 N N . GLU A 1 77 ? -5.085 3.625 12.442 1.00 97.88 77 GLU A N 1
ATOM 559 C CA . GLU A 1 77 ? -4.305 4.753 11.921 1.00 97.88 77 GLU A CA 1
ATOM 560 C C . GLU A 1 77 ? -2.870 4.329 11.573 1.00 97.88 77 GLU A C 1
ATOM 562 O O . GLU A 1 77 ? -2.386 4.573 10.464 1.00 97.88 77 GLU A O 1
ATOM 567 N N . ARG A 1 78 ? -2.196 3.624 12.490 1.00 97.50 78 ARG A N 1
ATOM 568 C CA . ARG A 1 78 ? -0.829 3.126 12.270 1.00 97.50 78 ARG A CA 1
ATOM 569 C C . ARG A 1 78 ? -0.760 2.095 11.151 1.00 97.50 78 ARG A C 1
ATOM 571 O O . ARG A 1 78 ? 0.211 2.095 10.397 1.00 97.50 78 ARG A O 1
ATOM 578 N N . LEU A 1 79 ? -1.767 1.232 11.031 1.00 96.94 79 LEU A N 1
ATOM 579 C CA . LEU A 1 79 ? -1.840 0.240 9.962 1.00 96.94 79 LEU A CA 1
ATOM 580 C C . LEU A 1 79 ? -1.949 0.917 8.590 1.00 96.94 79 LEU A C 1
ATOM 582 O O . LEU A 1 79 ? -1.193 0.581 7.676 1.00 96.94 79 LEU A O 1
ATOM 586 N N . ALA A 1 80 ? -2.832 1.911 8.466 1.00 96.75 80 ALA A N 1
ATOM 587 C CA . ALA A 1 80 ? -3.008 2.686 7.242 1.00 96.75 80 ALA A CA 1
ATOM 588 C C . ALA A 1 80 ? -1.748 3.495 6.888 1.00 96.75 80 ALA A C 1
ATOM 590 O O . ALA A 1 80 ? -1.306 3.483 5.737 1.00 96.75 80 ALA A O 1
ATOM 591 N N . ALA A 1 81 ? -1.120 4.139 7.877 1.00 96.75 81 ALA A N 1
ATOM 592 C CA . ALA A 1 81 ? 0.143 4.849 7.687 1.00 96.75 81 ALA A CA 1
ATOM 593 C C . ALA A 1 81 ? 1.269 3.903 7.230 1.00 96.75 81 ALA A C 1
ATOM 595 O O . ALA A 1 81 ? 2.024 4.229 6.312 1.00 96.75 81 ALA A O 1
ATOM 596 N N . GLY A 1 82 ? 1.350 2.706 7.820 1.00 95.12 82 GLY A N 1
ATOM 597 C CA . GLY A 1 82 ? 2.290 1.664 7.412 1.00 95.12 82 GLY A CA 1
ATOM 598 C C . GLY A 1 82 ? 2.077 1.217 5.964 1.00 95.12 82 GLY A C 1
ATOM 599 O O . GLY A 1 82 ? 3.043 1.132 5.208 1.00 95.12 82 GLY A O 1
ATOM 600 N N . ALA A 1 83 ? 0.825 1.002 5.548 1.00 95.62 83 ALA A N 1
ATOM 601 C CA . ALA A 1 83 ? 0.487 0.675 4.161 1.00 95.62 83 ALA A CA 1
ATOM 602 C C . ALA A 1 83 ? 0.975 1.761 3.185 1.00 95.62 83 ALA A C 1
ATOM 604 O O . ALA A 1 83 ? 1.650 1.456 2.201 1.00 95.62 83 ALA A O 1
ATOM 605 N N . GLY A 1 84 ? 0.714 3.036 3.502 1.00 95.38 84 GLY A N 1
ATOM 606 C CA . GLY A 1 84 ? 1.192 4.172 2.708 1.00 95.38 84 GLY A CA 1
ATOM 607 C C . GLY A 1 84 ? 2.722 4.266 2.647 1.00 95.38 84 GLY A C 1
ATOM 608 O O . GLY A 1 84 ? 3.286 4.581 1.597 1.00 95.38 84 GLY A O 1
ATOM 609 N N . ALA A 1 85 ? 3.417 3.933 3.737 1.00 95.56 85 ALA A N 1
ATOM 610 C CA . ALA A 1 85 ? 4.876 3.891 3.758 1.00 95.56 85 ALA A CA 1
ATOM 611 C C . ALA A 1 85 ? 5.433 2.810 2.813 1.00 95.56 85 ALA A C 1
ATOM 613 O O . ALA A 1 85 ? 6.348 3.096 2.043 1.00 95.56 85 ALA A O 1
ATOM 614 N N . TYR A 1 86 ? 4.852 1.604 2.795 1.00 94.12 86 TYR A N 1
ATOM 615 C CA . TYR A 1 86 ? 5.265 0.560 1.848 1.00 94.12 86 TYR A CA 1
ATOM 616 C C . TYR A 1 86 ? 4.963 0.937 0.392 1.00 94.12 86 TYR A C 1
ATOM 618 O O . TYR A 1 86 ? 5.848 0.815 -0.453 1.00 94.12 86 TYR A O 1
ATOM 626 N N . ALA A 1 87 ? 3.767 1.461 0.105 1.00 94.56 87 ALA A N 1
ATOM 627 C CA . ALA A 1 87 ? 3.401 1.898 -1.245 1.00 94.56 87 ALA A CA 1
ATOM 628 C C . ALA A 1 87 ? 4.321 3.020 -1.762 1.00 94.56 87 ALA A C 1
ATOM 630 O O . ALA A 1 87 ? 4.772 2.998 -2.907 1.00 94.56 87 ALA A O 1
ATOM 631 N N . SER A 1 88 ? 4.651 3.994 -0.907 1.00 95.38 88 SER A N 1
ATOM 632 C CA . SER A 1 88 ? 5.582 5.067 -1.273 1.00 95.38 88 SER A CA 1
ATOM 633 C C . SER A 1 88 ? 7.005 4.554 -1.491 1.00 95.38 88 SER A C 1
ATOM 635 O O . SER A 1 88 ? 7.660 4.982 -2.439 1.00 95.38 88 SER A O 1
ATOM 637 N N . ALA A 1 89 ? 7.475 3.602 -0.679 1.00 93.75 89 ALA A N 1
ATOM 638 C CA . ALA A 1 89 ? 8.769 2.961 -0.884 1.00 93.75 89 ALA A CA 1
ATOM 639 C C . ALA A 1 89 ? 8.834 2.213 -2.227 1.00 93.75 89 ALA A C 1
ATOM 641 O O . ALA A 1 89 ? 9.837 2.315 -2.933 1.00 93.75 89 ALA A O 1
ATOM 642 N N . GLU A 1 90 ? 7.768 1.508 -2.614 1.00 91.62 90 GLU A N 1
ATOM 643 C CA . GLU A 1 90 ? 7.685 0.838 -3.915 1.00 91.62 90 GLU A CA 1
ATOM 644 C C . GLU A 1 90 ? 7.731 1.842 -5.074 1.00 91.62 90 GLU A C 1
ATOM 646 O O . GLU A 1 90 ? 8.562 1.704 -5.973 1.00 91.62 90 GLU A O 1
ATOM 651 N N . ALA A 1 91 ? 6.933 2.911 -5.010 1.00 94.75 91 ALA A N 1
ATOM 652 C CA . ALA A 1 91 ? 6.937 3.964 -6.025 1.00 94.75 91 ALA A CA 1
ATOM 653 C C . ALA A 1 91 ? 8.305 4.662 -6.151 1.00 94.75 91 ALA A C 1
ATOM 655 O O . ALA A 1 91 ? 8.769 4.935 -7.262 1.00 94.75 91 ALA A O 1
ATOM 656 N N . LEU A 1 92 ? 8.981 4.922 -5.026 1.00 96.31 92 LEU A N 1
ATOM 657 C CA . LEU A 1 92 ? 10.331 5.489 -5.015 1.00 96.31 92 LEU A CA 1
ATOM 658 C C . LEU A 1 92 ? 11.345 4.539 -5.655 1.00 96.31 92 LEU A C 1
ATOM 660 O O . LEU A 1 92 ? 12.143 4.976 -6.480 1.00 96.31 92 LEU A O 1
ATOM 664 N N . ASN A 1 93 ? 11.295 3.246 -5.329 1.00 93.44 93 ASN A N 1
ATOM 665 C CA . ASN A 1 93 ? 12.183 2.252 -5.928 1.00 93.44 93 ASN A CA 1
ATOM 666 C C . ASN A 1 93 ? 11.976 2.143 -7.446 1.00 93.44 93 ASN A C 1
ATOM 668 O O . ASN A 1 93 ? 12.957 2.104 -8.188 1.00 93.44 93 ASN A O 1
ATOM 672 N N . VAL A 1 94 ? 10.722 2.154 -7.917 1.00 95.00 94 VAL A N 1
ATOM 673 C CA . VAL A 1 94 ? 10.403 2.182 -9.354 1.00 95.00 94 VAL A CA 1
ATOM 674 C C . VAL A 1 94 ? 10.989 3.433 -10.012 1.00 95.00 94 VAL A C 1
ATOM 676 O O . VAL A 1 94 ? 11.702 3.319 -11.006 1.00 95.00 94 VAL A O 1
ATOM 679 N N . SER A 1 95 ? 10.762 4.611 -9.426 1.00 95.94 95 SER A N 1
ATOM 680 C CA . SER A 1 95 ? 11.267 5.891 -9.942 1.00 95.94 95 SER A CA 1
ATOM 681 C C . SER A 1 95 ? 12.799 5.938 -10.021 1.00 95.94 95 SER A C 1
ATOM 683 O O . SER A 1 95 ? 13.361 6.378 -11.023 1.00 95.94 95 SER A O 1
ATOM 685 N N . LEU A 1 96 ? 13.495 5.418 -9.003 1.00 96.31 96 LEU A N 1
ATOM 686 C CA . LEU A 1 96 ? 14.960 5.355 -8.976 1.00 96.31 96 LEU A CA 1
ATOM 687 C C . LEU A 1 96 ? 15.536 4.413 -10.044 1.00 96.31 96 LEU A C 1
ATOM 689 O O . LEU A 1 96 ? 16.610 4.683 -10.583 1.00 96.31 96 LEU A O 1
ATOM 693 N N . LEU A 1 97 ? 14.846 3.312 -10.351 1.00 96.56 97 LEU A N 1
ATOM 694 C CA . LEU A 1 97 ? 15.313 2.308 -11.313 1.00 96.56 97 LEU A CA 1
ATOM 695 C C . LEU A 1 97 ? 14.898 2.603 -12.759 1.00 96.56 97 LEU A C 1
ATOM 697 O O . LEU A 1 97 ? 15.556 2.133 -13.689 1.00 9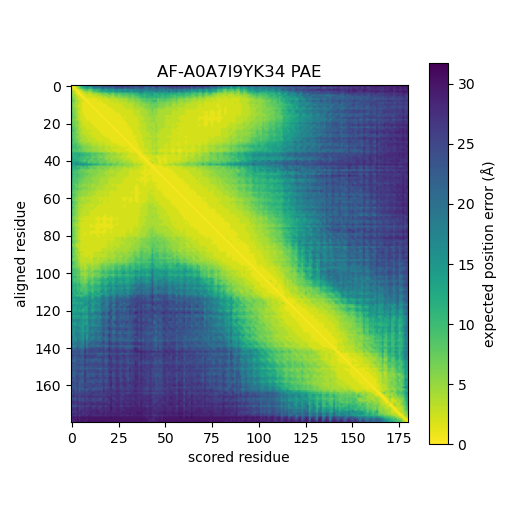6.56 97 LEU A O 1
ATOM 701 N N . GLN A 1 98 ? 13.853 3.401 -12.968 1.00 96.81 98 GLN A N 1
ATOM 702 C CA . GLN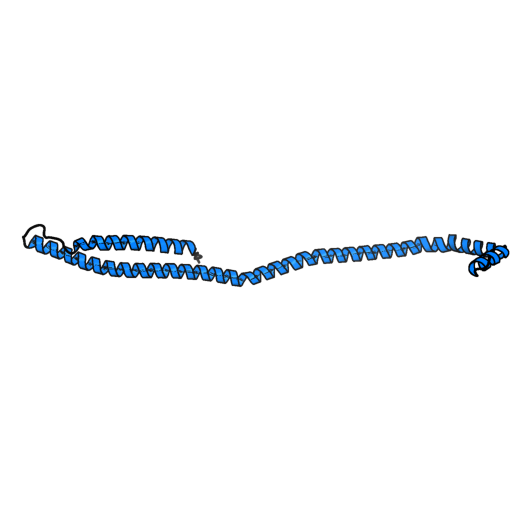 A 1 98 ? 13.365 3.778 -14.291 1.00 96.81 98 GLN A CA 1
ATOM 703 C C . GLN A 1 98 ? 14.443 4.382 -15.221 1.00 96.81 98 GLN A C 1
ATOM 705 O O . GLN A 1 98 ? 14.606 3.856 -16.325 1.00 96.81 98 GLN A O 1
ATOM 710 N N . PRO A 1 99 ? 15.246 5.392 -14.821 1.00 95.69 99 PRO A N 1
ATOM 711 C CA . PRO A 1 99 ? 16.268 5.953 -15.709 1.00 95.69 99 PRO A CA 1
ATOM 712 C C . PRO A 1 99 ? 17.355 4.932 -16.068 1.00 95.69 99 PRO A C 1
ATOM 714 O O . PRO A 1 99 ? 17.911 4.969 -17.164 1.00 95.69 99 PRO A O 1
ATOM 717 N N . PHE A 1 100 ? 17.648 3.987 -15.169 1.00 94.69 100 PHE A N 1
ATOM 718 C CA . PHE A 1 100 ? 18.585 2.905 -15.456 1.00 94.69 100 PHE A CA 1
ATOM 719 C C . PHE A 1 100 ? 18.018 1.925 -16.491 1.00 94.69 100 PHE A C 1
ATOM 721 O O . PHE A 1 100 ? 18.728 1.538 -17.418 1.00 94.69 100 PHE A O 1
ATOM 728 N N . ALA A 1 101 ? 16.738 1.557 -16.380 1.00 93.44 101 ALA A N 1
ATOM 729 C CA . ALA A 1 101 ? 16.068 0.710 -17.365 1.00 93.44 101 ALA A CA 1
ATOM 730 C C . ALA A 1 101 ? 16.007 1.376 -18.754 1.00 93.44 101 ALA A C 1
ATOM 732 O O . ALA A 1 101 ? 16.270 0.723 -19.764 1.00 93.44 101 ALA A O 1
ATOM 733 N N . GLU A 1 102 ? 15.736 2.683 -18.807 1.00 95.25 102 GLU A N 1
ATOM 734 C CA . GLU A 1 102 ? 15.757 3.478 -20.042 1.00 95.25 102 GLU A CA 1
ATOM 735 C C . GLU A 1 102 ? 17.168 3.550 -20.653 1.00 95.25 102 GLU A C 1
ATOM 737 O O . GLU A 1 102 ? 17.343 3.344 -21.859 1.00 95.25 102 GLU A O 1
ATOM 742 N N . ALA A 1 103 ? 18.202 3.760 -19.831 1.00 94.56 103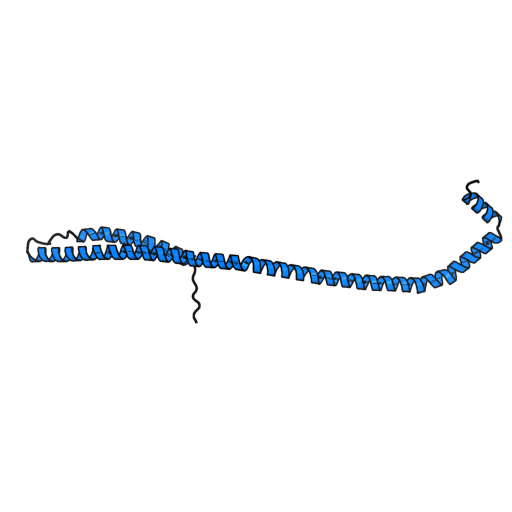 ALA A N 1
ATOM 743 C CA . ALA A 1 103 ? 19.597 3.729 -20.274 1.00 94.56 103 ALA A CA 1
ATOM 744 C C . ALA A 1 103 ? 19.994 2.352 -20.838 1.00 94.56 103 ALA A C 1
ATOM 746 O O . ALA A 1 103 ? 20.659 2.261 -21.870 1.00 94.56 103 ALA A O 1
ATOM 747 N N . LEU A 1 104 ? 19.544 1.266 -20.204 1.00 95.06 104 LEU A N 1
ATOM 748 C CA . LEU A 1 104 ? 19.801 -0.089 -20.686 1.00 95.06 104 LEU A CA 1
ATOM 749 C C . LEU A 1 104 ? 19.078 -0.363 -22.016 1.00 95.06 104 LEU A C 1
ATOM 751 O O . LEU A 1 104 ? 19.661 -0.943 -22.932 1.00 95.06 104 LEU A O 1
ATOM 755 N N . GLY A 1 105 ? 17.828 0.093 -22.142 1.00 94.12 105 GLY A N 1
ATOM 756 C CA . GLY A 1 105 ? 17.037 -0.028 -23.368 1.00 94.12 105 GLY A CA 1
ATOM 757 C C . GLY A 1 105 ? 17.648 0.740 -24.543 1.00 94.12 105 GLY A C 1
ATOM 758 O O . GLY A 1 105 ? 17.786 0.194 -25.638 1.00 94.12 105 GLY A O 1
ATOM 759 N N . THR A 1 106 ? 18.080 1.983 -24.312 1.00 95.56 106 THR A N 1
ATOM 760 C CA . THR A 1 106 ? 18.754 2.808 -25.331 1.00 95.56 106 THR A CA 1
ATOM 761 C C . THR A 1 106 ? 20.105 2.226 -25.748 1.00 95.56 106 THR A C 1
ATOM 763 O O . THR A 1 106 ? 20.387 2.154 -26.945 1.00 95.56 106 THR A O 1
ATOM 766 N N . ALA A 1 107 ? 20.911 1.732 -24.802 1.00 93.06 107 ALA A N 1
ATOM 767 C CA . ALA A 1 107 ? 22.166 1.043 -25.106 1.00 93.06 107 ALA A CA 1
ATOM 768 C C . ALA A 1 107 ? 21.937 -0.233 -25.936 1.00 93.06 107 ALA A C 1
ATOM 770 O O . ALA A 1 107 ? 22.634 -0.463 -26.926 1.00 93.06 107 ALA A O 1
ATOM 771 N N . GLY A 1 108 ? 20.926 -1.033 -25.581 1.00 92.19 108 GLY A N 1
ATOM 772 C CA . GLY A 1 108 ? 20.538 -2.220 -26.345 1.00 92.19 108 GLY A CA 1
ATOM 773 C C . GLY A 1 108 ? 20.137 -1.886 -27.785 1.00 92.19 108 GLY A C 1
ATOM 774 O O . GLY A 1 108 ? 20.595 -2.544 -28.720 1.00 92.19 108 GLY A O 1
ATOM 775 N N . ALA A 1 109 ? 19.349 -0.826 -27.978 1.00 92.69 109 ALA A N 1
ATOM 776 C CA . ALA A 1 109 ? 18.959 -0.354 -29.305 1.00 92.69 109 ALA A CA 1
ATOM 777 C C . ALA A 1 109 ? 20.161 0.136 -30.133 1.00 92.69 109 ALA A C 1
ATOM 779 O O . ALA A 1 109 ? 20.263 -0.198 -31.313 1.00 92.69 109 ALA A O 1
ATOM 780 N N . ALA A 1 110 ? 21.098 0.868 -29.519 1.00 90.75 110 ALA A N 1
ATOM 781 C CA . ALA A 1 110 ? 22.306 1.343 -30.193 1.00 90.75 110 ALA A CA 1
ATOM 782 C C . ALA A 1 110 ? 23.174 0.179 -30.704 1.00 90.75 110 ALA A C 1
ATOM 784 O O . ALA A 1 110 ? 23.614 0.192 -31.852 1.00 90.75 110 ALA A O 1
ATOM 785 N N . VAL A 1 111 ? 23.366 -0.865 -29.889 1.00 92.62 111 VAL A N 1
ATOM 786 C CA . VAL A 1 111 ? 24.107 -2.071 -30.301 1.00 92.62 111 VAL A CA 1
ATOM 787 C C . VAL A 1 111 ? 23.374 -2.817 -31.418 1.00 92.62 111 VAL A C 1
ATOM 789 O O . VAL A 1 111 ? 23.999 -3.228 -32.397 1.00 92.62 111 VAL A O 1
ATOM 792 N N . ALA A 1 112 ? 22.050 -2.955 -31.308 1.00 92.88 112 ALA A N 1
ATOM 793 C CA . ALA A 1 112 ? 21.233 -3.622 -32.319 1.00 92.88 112 ALA A CA 1
ATOM 794 C C . ALA A 1 112 ? 21.264 -2.911 -33.685 1.00 92.88 112 ALA A C 1
ATOM 796 O O . ALA A 1 112 ? 21.113 -3.572 -34.708 1.00 92.88 112 ALA A O 1
ATOM 797 N N . GLN A 1 113 ? 21.480 -1.591 -33.711 1.00 91.12 113 GLN A N 1
ATOM 798 C CA . GLN A 1 113 ? 21.620 -0.808 -34.944 1.00 91.12 113 GLN A CA 1
ATOM 799 C C . GLN A 1 113 ? 23.058 -0.801 -35.483 1.00 91.12 113 GLN A C 1
ATOM 801 O O . GLN A 1 113 ? 23.257 -0.955 -36.687 1.00 91.12 113 GLN A O 1
ATOM 806 N N . ALA A 1 114 ? 24.066 -0.693 -34.612 1.00 92.25 114 ALA A N 1
ATOM 807 C CA . ALA A 1 114 ? 25.465 -0.574 -35.023 1.00 92.25 114 ALA A CA 1
ATOM 808 C C . ALA A 1 114 ? 26.022 -1.848 -35.688 1.00 92.25 114 ALA A C 1
ATOM 810 O O . ALA A 1 114 ? 26.815 -1.766 -36.630 1.00 92.25 114 ALA A O 1
ATOM 811 N N . VAL A 1 115 ? 25.618 -3.039 -35.224 1.00 94.25 115 VAL A N 1
ATOM 812 C CA . VAL A 1 115 ? 26.142 -4.307 -35.767 1.00 94.25 115 VAL A CA 1
ATOM 813 C C . VAL A 1 115 ? 25.693 -4.539 -37.219 1.00 94.25 115 VAL A C 1
ATOM 815 O O . VAL A 1 115 ? 26.560 -4.732 -38.066 1.00 94.25 115 VAL A O 1
ATOM 818 N N . PRO A 1 116 ? 24.396 -4.467 -37.576 1.00 92.56 116 PRO A N 1
ATOM 819 C CA . PRO A 1 116 ? 23.980 -4.609 -38.970 1.00 92.56 116 PRO A CA 1
ATOM 820 C C . PRO A 1 116 ? 24.550 -3.516 -39.878 1.00 92.56 116 PRO A C 1
ATOM 822 O O . PRO A 1 116 ? 24.968 -3.825 -40.988 1.00 92.56 116 PRO A O 1
ATOM 825 N N . GLN A 1 117 ? 24.616 -2.264 -39.402 1.00 91.44 117 GLN A N 1
ATOM 826 C CA . GLN A 1 117 ? 25.169 -1.151 -40.182 1.00 91.44 117 GLN A CA 1
ATOM 827 C C . GLN A 1 117 ? 26.642 -1.370 -40.526 1.00 91.44 117 GLN A C 1
ATOM 829 O O . GLN A 1 117 ? 27.025 -1.254 -41.685 1.00 91.44 117 GLN A O 1
ATOM 834 N N . SER A 1 118 ? 27.461 -1.754 -39.545 1.00 91.38 118 SER A N 1
ATOM 835 C CA . SER A 1 118 ? 28.879 -2.038 -39.791 1.00 91.38 118 SER A CA 1
ATOM 836 C C . SER A 1 118 ? 29.086 -3.239 -40.717 1.00 91.38 118 SER A C 1
ATOM 838 O O . SER A 1 118 ? 29.970 -3.203 -41.569 1.00 91.38 118 SER A O 1
ATOM 840 N N . LEU A 1 119 ? 28.264 -4.288 -40.606 1.00 93.06 119 LEU A N 1
ATOM 841 C CA . LEU A 1 119 ? 28.324 -5.431 -41.523 1.00 93.06 119 LEU A CA 1
ATOM 842 C C . LEU A 1 119 ? 27.943 -5.048 -42.959 1.00 93.06 119 LEU A C 1
ATOM 844 O O . LEU A 1 119 ? 28.577 -5.534 -43.896 1.00 93.06 119 LEU A O 1
ATOM 848 N N . ASP A 1 120 ? 26.953 -4.173 -43.135 1.00 95.00 120 ASP A N 1
ATOM 849 C CA . ASP A 1 120 ? 26.530 -3.686 -44.451 1.00 95.00 120 ASP A CA 1
ATOM 850 C C . ASP A 1 120 ? 27.593 -2.773 -45.084 1.00 95.00 120 ASP A C 1
ATOM 852 O O . ASP A 1 120 ? 27.965 -2.950 -46.246 1.00 95.00 120 ASP A O 1
ATOM 856 N N . GLU A 1 121 ? 28.186 -1.868 -44.296 1.00 95.31 121 GLU A N 1
ATOM 857 C CA . GLU A 1 121 ? 29.313 -1.037 -44.731 1.00 95.31 121 GLU A CA 1
ATOM 858 C C . GLU A 1 121 ? 30.516 -1.890 -45.144 1.00 95.31 121 GLU A C 1
ATOM 860 O O . GLU A 1 121 ? 31.062 -1.704 -46.234 1.00 95.31 121 GLU A O 1
ATOM 865 N N . LEU A 1 122 ? 30.907 -2.868 -44.321 1.00 94.88 122 LEU A N 1
ATOM 866 C CA . LEU A 1 122 ? 31.997 -3.787 -44.651 1.00 94.88 122 LEU A CA 1
ATOM 867 C C . LEU A 1 122 ? 31.682 -4.603 -45.912 1.00 94.88 122 LEU A C 1
ATOM 869 O O . LEU A 1 122 ? 32.545 -4.735 -46.781 1.00 94.88 122 LEU A O 1
ATOM 873 N N . GLY A 1 123 ? 30.457 -5.117 -46.045 1.00 94.75 123 GLY A N 1
ATOM 874 C CA . GLY A 1 123 ? 30.017 -5.859 -47.226 1.00 94.75 123 GLY A CA 1
ATOM 875 C C . GLY A 1 123 ? 30.090 -5.017 -48.500 1.00 94.75 123 GLY A C 1
ATOM 876 O O . GLY A 1 123 ? 30.657 -5.454 -49.505 1.00 94.75 123 GLY A O 1
ATOM 877 N N . SER A 1 124 ? 29.592 -3.782 -48.437 1.00 96.25 124 SER A N 1
ATOM 878 C CA . SER A 1 124 ? 29.618 -2.823 -49.542 1.00 96.25 124 SER A CA 1
ATOM 879 C C . SER A 1 124 ? 31.043 -2.416 -49.928 1.00 96.25 124 SER A C 1
ATOM 881 O O . SER A 1 124 ? 31.385 -2.408 -51.116 1.00 96.25 124 SER A O 1
ATOM 883 N N . LEU A 1 125 ? 31.910 -2.147 -48.945 1.00 96.38 125 LEU A N 1
ATOM 884 C CA . LEU A 1 125 ? 33.319 -1.816 -49.177 1.00 96.38 125 LEU A CA 1
ATOM 885 C C . LEU A 1 125 ? 34.065 -2.973 -49.848 1.00 96.38 125 LEU A C 1
ATOM 887 O O . LEU A 1 125 ? 34.786 -2.753 -50.825 1.00 96.38 125 LEU A O 1
ATOM 891 N N . LEU A 1 126 ? 33.869 -4.207 -49.369 1.00 96.06 126 LEU A N 1
ATOM 892 C CA . LEU A 1 126 ? 34.481 -5.397 -49.961 1.00 96.06 126 LEU A CA 1
ATOM 893 C C . LEU A 1 126 ? 33.975 -5.635 -51.385 1.00 96.06 126 LEU A C 1
ATOM 895 O O . LEU A 1 126 ? 34.786 -5.830 -52.291 1.00 96.06 126 LEU A O 1
ATOM 899 N N . PHE A 1 127 ? 32.658 -5.571 -51.605 1.00 96.75 127 PHE A N 1
ATOM 900 C CA . PHE A 1 127 ? 32.067 -5.766 -52.927 1.00 96.75 127 PHE A CA 1
ATOM 901 C C . PHE A 1 127 ? 32.536 -4.702 -53.921 1.00 96.75 127 PHE A C 1
ATOM 903 O O . PHE A 1 127 ? 32.981 -5.039 -55.015 1.00 96.75 127 PHE A O 1
ATOM 910 N N . THR A 1 128 ? 32.508 -3.425 -53.532 1.00 96.69 128 THR A N 1
ATOM 911 C CA . THR A 1 128 ? 32.927 -2.311 -54.394 1.00 96.69 128 THR A CA 1
ATOM 912 C C . THR A 1 128 ? 34.420 -2.380 -54.706 1.00 96.69 128 THR A C 1
ATOM 914 O O . THR A 1 128 ? 34.817 -2.167 -55.852 1.00 96.69 128 THR A O 1
ATOM 917 N N . SER A 1 129 ? 35.253 -2.731 -53.721 1.00 96.19 129 SER A N 1
ATOM 918 C CA . SER A 1 129 ? 36.696 -2.907 -53.913 1.00 96.19 129 SER A CA 1
ATOM 919 C C . SER A 1 129 ? 37.006 -4.060 -54.874 1.00 96.19 129 SER A C 1
ATOM 921 O O . SER A 1 129 ? 37.771 -3.891 -55.830 1.00 96.19 129 SER A O 1
ATOM 923 N N . LEU A 1 130 ? 36.354 -5.214 -54.684 1.00 97.06 130 LEU A N 1
ATOM 924 C CA . LEU A 1 130 ? 36.499 -6.379 -55.560 1.00 97.06 130 LEU A CA 1
ATOM 925 C C . LEU A 1 130 ? 35.994 -6.089 -56.976 1.00 97.06 130 LEU A C 1
ATOM 927 O O . LEU A 1 130 ? 36.694 -6.384 -57.943 1.00 97.06 130 LEU A O 1
ATOM 931 N N . LEU A 1 131 ? 34.816 -5.476 -57.105 1.00 97.56 131 LEU A N 1
ATOM 932 C CA . LEU A 1 131 ? 34.218 -5.139 -58.393 1.00 97.56 131 LEU A CA 1
ATOM 933 C C . LEU A 1 131 ? 35.070 -4.116 -59.153 1.00 97.56 131 LEU A C 1
ATOM 935 O O . LEU A 1 131 ? 35.335 -4.308 -60.335 1.00 97.56 131 LEU A O 1
ATOM 939 N N . SER A 1 132 ? 35.547 -3.065 -58.482 1.00 96.50 132 SER A N 1
ATOM 940 C CA . SER A 1 132 ? 36.431 -2.055 -59.079 1.00 96.50 132 SER A CA 1
ATOM 941 C C . SER A 1 132 ? 37.754 -2.667 -59.550 1.00 96.50 132 SER A C 1
ATOM 943 O O . SER A 1 132 ? 38.179 -2.448 -60.687 1.00 96.50 132 SER A O 1
ATOM 945 N N . SER A 1 133 ? 38.364 -3.518 -58.718 1.00 95.19 133 SER A N 1
ATOM 946 C CA . SER A 1 133 ? 39.587 -4.244 -59.079 1.00 95.19 133 SER A CA 1
ATOM 947 C C . SER A 1 133 ? 39.359 -5.163 -60.281 1.00 95.19 133 SER A C 1
ATOM 949 O O . SER A 1 133 ? 40.164 -5.179 -61.211 1.00 95.19 133 SER A O 1
ATOM 951 N N . PHE A 1 134 ? 38.235 -5.885 -60.304 1.00 96.12 134 PHE A N 1
ATOM 952 C CA . PHE A 1 134 ? 37.848 -6.740 -61.423 1.00 96.12 134 PHE A CA 1
ATOM 953 C C . PHE A 1 134 ? 37.644 -5.940 -62.713 1.00 96.12 134 PHE A C 1
ATOM 955 O O . PHE A 1 134 ? 38.165 -6.334 -63.755 1.00 96.12 134 PHE A O 1
ATOM 962 N N . ILE A 1 135 ? 36.949 -4.800 -62.650 1.00 95.12 135 ILE A N 1
ATOM 963 C CA . ILE A 1 135 ? 36.746 -3.913 -63.803 1.00 95.12 135 ILE A CA 1
ATOM 964 C C . ILE A 1 135 ? 38.090 -3.416 -64.342 1.00 95.12 135 ILE A C 1
ATOM 966 O O . ILE A 1 135 ? 38.305 -3.470 -65.550 1.00 95.12 135 ILE A O 1
ATOM 970 N N . LEU A 1 136 ? 39.013 -2.978 -63.479 1.00 95.19 136 LEU A N 1
ATOM 971 C CA . LEU A 1 136 ? 40.348 -2.549 -63.911 1.00 95.19 136 LEU A CA 1
ATOM 972 C C . LEU A 1 136 ? 41.110 -3.677 -64.612 1.00 95.19 136 LEU A C 1
ATOM 974 O O . LEU A 1 136 ? 41.658 -3.464 -65.694 1.00 95.19 136 LEU A O 1
ATOM 978 N N . ILE A 1 137 ? 41.107 -4.882 -64.038 1.00 94.62 137 ILE A N 1
ATOM 979 C CA . ILE A 1 137 ? 41.741 -6.056 -64.649 1.00 94.62 137 ILE A CA 1
ATOM 980 C C . ILE A 1 137 ? 41.099 -6.363 -66.007 1.00 94.62 137 ILE A C 1
ATOM 982 O O . ILE A 1 137 ? 41.817 -6.581 -66.982 1.00 94.62 137 ILE A O 1
ATOM 986 N N . LEU A 1 138 ? 39.767 -6.331 -66.098 1.00 93.00 138 LEU A N 1
ATOM 987 C CA . LEU A 1 138 ? 39.025 -6.577 -67.332 1.00 93.00 138 LEU A CA 1
ATOM 988 C C . LEU A 1 138 ? 39.340 -5.527 -68.407 1.00 93.00 138 LEU A C 1
ATOM 990 O O . LEU A 1 138 ? 39.555 -5.887 -69.562 1.00 93.00 138 LEU A O 1
ATOM 994 N N . LEU A 1 139 ? 39.429 -4.244 -68.047 1.00 91.50 139 LEU A N 1
ATOM 995 C CA . LEU A 1 139 ? 39.811 -3.173 -68.973 1.00 91.50 139 LEU A CA 1
ATOM 996 C C . LEU A 1 139 ? 41.250 -3.324 -69.471 1.00 91.50 139 LEU A C 1
ATOM 998 O O . LEU A 1 139 ? 41.514 -3.077 -70.645 1.00 91.50 139 LEU A O 1
ATOM 1002 N N . ILE A 1 140 ? 42.176 -3.763 -68.619 1.00 91.19 140 ILE A N 1
ATOM 1003 C CA . ILE A 1 140 ? 43.553 -4.053 -69.033 1.00 91.19 140 ILE A CA 1
ATOM 1004 C C . ILE A 1 140 ? 43.567 -5.243 -69.999 1.00 91.19 140 ILE A C 1
ATOM 1006 O O . ILE A 1 140 ? 44.132 -5.145 -71.087 1.00 91.19 140 ILE A O 1
ATOM 1010 N N . PHE A 1 141 ? 42.909 -6.347 -69.638 1.00 89.25 141 PHE A N 1
ATOM 1011 C CA . PHE A 1 141 ? 42.916 -7.580 -70.427 1.00 89.25 141 PHE A CA 1
ATOM 1012 C C . PHE A 1 141 ? 42.151 -7.479 -71.746 1.00 89.25 141 PHE A C 1
ATOM 1014 O O . PHE A 1 141 ? 42.566 -8.089 -72.723 1.00 89.25 141 PHE A O 1
ATOM 1021 N N . LEU A 1 142 ? 41.040 -6.744 -71.788 1.00 89.81 142 LEU A N 1
ATOM 1022 C CA . LEU A 1 142 ? 40.195 -6.633 -72.978 1.00 89.81 142 LEU A CA 1
ATOM 1023 C C . LEU A 1 142 ? 40.460 -5.338 -73.753 1.00 89.81 142 LEU A C 1
ATOM 1025 O O . LEU A 1 142 ? 40.531 -5.348 -74.981 1.00 89.81 142 LEU A O 1
ATOM 1029 N N . GLY A 1 143 ? 40.638 -4.223 -73.045 1.00 87.31 143 GLY A N 1
ATOM 1030 C CA . GLY A 1 143 ? 40.801 -2.895 -73.630 1.00 87.31 143 GLY A CA 1
ATOM 1031 C C . GLY A 1 143 ? 42.170 -2.673 -74.267 1.00 87.31 143 GLY A C 1
ATOM 1032 O O . GLY A 1 143 ? 42.222 -2.167 -75.386 1.00 87.31 143 GLY A O 1
ATOM 1033 N N . ILE A 1 144 ? 43.274 -3.083 -73.626 1.00 86.25 144 ILE A N 1
ATOM 1034 C CA . ILE A 1 144 ? 44.617 -2.898 -74.211 1.00 86.25 144 ILE A CA 1
ATOM 1035 C C . ILE A 1 144 ? 44.752 -3.670 -75.531 1.00 86.25 144 ILE A C 1
ATOM 1037 O O . ILE A 1 144 ? 45.156 -3.054 -76.521 1.00 86.25 144 ILE A O 1
ATOM 1041 N N . PRO A 1 145 ? 44.369 -4.962 -75.622 1.00 84.88 145 PRO A N 1
ATOM 1042 C CA . PRO A 1 145 ? 44.393 -5.662 -76.898 1.00 84.88 145 PRO A CA 1
ATOM 1043 C C . PRO A 1 145 ? 43.445 -5.042 -77.924 1.00 84.88 145 PRO A C 1
ATOM 1045 O O . PRO A 1 145 ? 43.830 -4.897 -79.078 1.00 84.88 145 PRO A O 1
ATOM 1048 N N . ALA A 1 146 ? 42.239 -4.616 -77.534 1.00 89.00 146 ALA A N 1
ATOM 1049 C CA . ALA A 1 146 ? 41.320 -3.961 -78.464 1.00 89.00 146 ALA A CA 1
ATOM 1050 C C . ALA A 1 146 ? 41.915 -2.665 -79.046 1.00 89.00 146 ALA A C 1
ATOM 1052 O O . ALA A 1 146 ? 41.854 -2.439 -80.255 1.00 89.00 146 ALA A O 1
ATOM 1053 N N . VAL A 1 147 ? 42.552 -1.833 -78.217 1.00 87.38 147 VAL A N 1
ATOM 1054 C CA . VAL A 1 147 ? 43.217 -0.609 -78.681 1.00 87.38 147 VAL A CA 1
ATOM 1055 C C . VAL A 1 147 ? 44.414 -0.946 -79.568 1.00 87.38 147 VAL A C 1
ATOM 1057 O O . VAL A 1 147 ? 44.519 -0.389 -80.653 1.00 87.38 147 VAL A O 1
ATOM 1060 N N . LEU A 1 148 ? 45.292 -1.866 -79.164 1.00 88.50 148 LEU A N 1
ATOM 1061 C CA . LEU A 1 148 ? 46.511 -2.177 -79.920 1.00 88.50 148 LEU A CA 1
ATOM 1062 C C . LEU A 1 148 ? 46.250 -2.943 -81.222 1.00 88.50 148 LEU A C 1
ATOM 1064 O O . LEU A 1 148 ? 46.859 -2.625 -82.239 1.00 88.50 148 LEU A O 1
ATOM 1068 N N . PHE A 1 149 ? 45.374 -3.947 -81.204 1.00 88.25 149 PHE A N 1
ATOM 1069 C CA . PHE A 1 149 ? 45.156 -4.846 -82.343 1.00 88.25 149 PHE A CA 1
ATOM 1070 C C . PHE A 1 149 ? 44.014 -4.419 -83.262 1.00 88.25 149 PHE A C 1
ATOM 1072 O O . PHE A 1 149 ? 43.966 -4.879 -84.398 1.00 88.25 149 PHE A O 1
ATOM 1079 N N . VAL A 1 150 ? 43.101 -3.556 -82.807 1.00 90.56 150 VAL A N 1
ATOM 1080 C CA . VAL A 1 150 ? 41.993 -3.053 -83.637 1.00 90.56 150 VAL A CA 1
ATOM 1081 C C . VAL A 1 150 ? 42.076 -1.538 -83.788 1.00 90.56 150 VAL A C 1
ATOM 1083 O O . VAL A 1 150 ? 42.103 -1.035 -84.909 1.00 90.56 150 VAL A O 1
ATOM 1086 N N . GLY A 1 151 ? 42.174 -0.804 -82.677 1.00 89.38 151 GLY A N 1
ATOM 1087 C CA . GLY A 1 151 ? 42.145 0.661 -82.671 1.00 89.38 151 GLY A CA 1
ATOM 1088 C C . GLY A 1 151 ? 43.322 1.319 -83.398 1.00 89.38 151 GLY A C 1
ATOM 1089 O O . GLY A 1 151 ? 43.116 2.150 -84.280 1.00 89.38 151 GLY A O 1
ATOM 1090 N N . VAL A 1 152 ? 44.559 0.944 -83.063 1.00 91.88 152 VAL A N 1
ATOM 1091 C CA . VAL A 1 152 ? 45.780 1.500 -83.666 1.00 91.88 152 VAL A CA 1
ATOM 1092 C C . VAL A 1 152 ? 45.842 1.215 -85.173 1.00 91.88 152 VAL A C 1
ATOM 1094 O O . VAL A 1 152 ? 46.026 2.172 -85.927 1.00 91.88 152 VAL A O 1
ATOM 1097 N N . PRO A 1 153 ? 45.629 -0.025 -85.664 1.00 91.12 153 PRO A N 1
ATOM 1098 C CA . PRO A 1 153 ? 45.585 -0.281 -87.101 1.00 91.12 153 PRO A CA 1
ATOM 1099 C C . PRO A 1 153 ? 44.489 0.512 -87.813 1.00 91.12 153 PRO A C 1
ATOM 1101 O O . PRO A 1 153 ? 44.738 1.039 -88.894 1.00 91.12 153 PRO A O 1
ATOM 1104 N N . LEU A 1 154 ? 43.302 0.644 -87.210 1.00 92.12 154 LEU A N 1
ATOM 1105 C CA . LEU A 1 154 ? 42.205 1.433 -87.772 1.00 92.12 154 LEU A CA 1
ATOM 1106 C C . LEU A 1 154 ? 42.580 2.917 -87.890 1.00 92.12 154 LEU A C 1
ATOM 1108 O O . LEU A 1 154 ? 42.325 3.531 -88.924 1.00 92.12 154 LEU A O 1
ATOM 1112 N N . LEU A 1 155 ? 43.206 3.494 -86.860 1.00 90.81 155 LEU A N 1
ATOM 1113 C CA . LEU A 1 155 ? 43.664 4.885 -86.880 1.00 90.81 155 LEU A CA 1
ATOM 1114 C C . LEU A 1 155 ? 44.766 5.111 -87.913 1.00 90.81 155 LEU A C 1
ATOM 1116 O O . LEU A 1 155 ? 44.731 6.112 -88.625 1.00 90.81 155 LEU A O 1
ATOM 1120 N N . LEU A 1 156 ? 45.720 4.185 -88.032 1.00 91.31 156 LEU A N 1
ATOM 1121 C CA . LEU A 1 156 ? 46.760 4.258 -89.058 1.00 91.31 156 LEU A CA 1
ATOM 1122 C C . LEU A 1 156 ? 46.169 4.128 -90.462 1.00 91.31 156 LEU A C 1
ATOM 1124 O O . LEU A 1 156 ? 46.541 4.890 -91.352 1.00 91.31 156 LEU A O 1
ATOM 1128 N N . PHE A 1 157 ? 45.215 3.216 -90.655 1.00 90.81 157 PHE A N 1
ATOM 1129 C CA . PHE A 1 157 ? 44.477 3.088 -91.907 1.00 90.81 157 PHE A CA 1
ATOM 1130 C C . PHE A 1 157 ? 43.722 4.377 -92.242 1.00 90.81 157 PHE A C 1
ATOM 1132 O O . PHE A 1 157 ? 43.830 4.876 -93.358 1.00 90.81 157 PHE A O 1
ATOM 1139 N N . LEU A 1 158 ? 43.013 4.960 -91.272 1.00 90.31 158 LEU A N 1
ATOM 1140 C CA . LEU A 1 158 ? 42.292 6.219 -91.444 1.00 90.31 158 LEU A CA 1
ATOM 1141 C C . LEU A 1 158 ? 43.244 7.376 -91.780 1.00 90.31 158 LEU A C 1
ATOM 1143 O O . LEU A 1 158 ? 42.967 8.157 -92.688 1.00 90.31 158 LEU A O 1
ATOM 1147 N N . ALA A 1 159 ? 44.381 7.472 -91.089 1.00 89.62 159 ALA A N 1
ATOM 1148 C CA . ALA A 1 159 ? 45.398 8.483 -91.357 1.00 89.62 159 ALA A CA 1
ATOM 1149 C C . ALA A 1 159 ? 45.995 8.325 -92.765 1.00 89.62 159 ALA A C 1
ATOM 1151 O O . ALA A 1 159 ? 46.100 9.306 -93.500 1.00 89.62 159 ALA A O 1
ATOM 1152 N N . ALA A 1 160 ? 46.320 7.095 -93.174 1.00 88.94 160 ALA A N 1
ATOM 1153 C CA . ALA A 1 160 ? 46.800 6.798 -94.522 1.00 88.94 160 ALA A CA 1
ATOM 1154 C C . ALA A 1 160 ? 45.740 7.117 -95.592 1.00 88.94 160 ALA A C 1
ATOM 1156 O O . ALA A 1 160 ? 46.055 7.719 -96.619 1.00 88.94 160 ALA A O 1
ATOM 1157 N N . PHE A 1 161 ? 44.474 6.781 -95.332 1.00 89.56 161 PHE A N 1
ATOM 1158 C CA . PHE A 1 161 ? 43.345 7.077 -96.213 1.00 89.56 161 PHE A CA 1
ATOM 1159 C C . PHE A 1 161 ? 43.145 8.587 -96.410 1.00 89.56 161 PHE A C 1
ATOM 1161 O O . PHE A 1 161 ? 42.956 9.042 -97.540 1.00 89.56 161 PHE A O 1
ATOM 1168 N N . LEU A 1 162 ? 43.237 9.373 -95.333 1.00 88.31 162 LEU A N 1
ATOM 1169 C CA . LEU A 1 162 ? 43.157 10.836 -95.381 1.00 88.31 162 LEU A CA 1
ATOM 1170 C C . LEU A 1 162 ? 44.375 11.471 -96.062 1.00 88.31 162 LEU A C 1
ATOM 1172 O O . LEU A 1 162 ? 44.219 12.451 -96.787 1.00 88.31 162 LEU A O 1
ATOM 1176 N N . TYR A 1 163 ? 45.570 10.902 -95.885 1.00 88.56 163 TYR A N 1
ATOM 1177 C CA . TYR A 1 163 ? 46.776 11.358 -96.578 1.00 88.56 163 TYR A CA 1
ATOM 1178 C C . TYR A 1 163 ? 46.663 11.187 -98.100 1.00 88.56 163 TYR A C 1
ATOM 1180 O O . TYR A 1 163 ? 46.982 12.108 -98.851 1.00 88.56 163 TYR A O 1
ATOM 1188 N N . PHE A 1 164 ? 46.151 10.041 -98.561 1.00 87.06 164 PHE A N 1
ATOM 1189 C CA . PHE A 1 164 ? 45.941 9.778 -99.989 1.00 87.06 164 PHE A CA 1
ATOM 1190 C C . PHE A 1 164 ? 44.755 10.554 -100.591 1.00 87.06 164 PHE A C 1
ATOM 1192 O O . PHE A 1 164 ? 44.692 10.724 -101.807 1.00 87.06 164 PHE A O 1
ATOM 1199 N N . ASN A 1 165 ? 43.836 11.059 -99.759 1.00 83.94 165 ASN A N 1
ATOM 1200 C CA . ASN A 1 165 ? 42.685 11.866 -100.170 1.00 83.94 165 ASN A CA 1
ATOM 1201 C C . ASN A 1 165 ? 42.713 13.281 -99.550 1.00 83.94 165 ASN A C 1
ATOM 1203 O O . ASN A 1 165 ? 41.874 13.618 -98.707 1.00 83.94 165 ASN A O 1
ATOM 1207 N N . PRO A 1 166 ? 43.611 14.176 -100.001 1.00 77.81 166 PRO A N 1
ATOM 1208 C CA . PRO A 1 166 ? 43.762 15.517 -99.424 1.00 77.81 166 PRO A CA 1
ATOM 1209 C C . PRO A 1 166 ? 42.516 16.408 -99.593 1.00 77.81 166 PRO A C 1
ATOM 1211 O O . PRO A 1 166 ? 42.327 17.362 -98.835 1.00 77.81 166 PRO A O 1
ATOM 1214 N N . ASN A 1 167 ? 41.636 16.091 -100.550 1.00 78.31 167 ASN A N 1
ATOM 1215 C CA . ASN A 1 167 ? 40.360 16.786 -100.746 1.00 78.31 167 ASN A CA 1
ATOM 1216 C C . ASN A 1 167 ? 39.394 16.579 -99.566 1.00 78.31 167 ASN A C 1
ATOM 1218 O O . ASN A 1 167 ? 38.679 17.509 -99.202 1.00 78.31 167 ASN A O 1
ATOM 1222 N N . LEU A 1 168 ? 39.415 15.404 -98.922 1.00 75.50 168 LEU A N 1
ATOM 1223 C CA . LEU A 1 168 ? 38.614 15.122 -97.724 1.00 75.50 168 LEU A CA 1
ATOM 1224 C C . LEU A 1 168 ? 39.118 15.917 -96.517 1.00 75.50 168 LEU A C 1
ATOM 1226 O O . LEU A 1 168 ? 38.319 16.492 -95.786 1.00 75.50 168 LEU A O 1
ATOM 1230 N N . VAL A 1 169 ? 40.438 16.022 -96.345 1.00 74.12 169 VAL A N 1
ATOM 1231 C CA . VAL A 1 169 ? 41.040 16.822 -95.265 1.00 74.12 169 VAL A CA 1
ATOM 1232 C C . VAL A 1 169 ? 40.657 18.298 -95.400 1.00 74.12 169 VAL A C 1
ATOM 1234 O O . VAL A 1 169 ? 40.289 18.931 -94.414 1.00 74.12 169 VAL A O 1
ATOM 1237 N N . ARG A 1 170 ? 40.665 18.841 -96.626 1.00 71.56 170 ARG A N 1
ATOM 1238 C CA . ARG A 1 170 ? 40.210 20.215 -96.904 1.00 71.56 170 ARG A CA 1
ATOM 1239 C C . ARG A 1 170 ? 38.705 20.392 -96.687 1.00 71.56 170 ARG A C 1
ATOM 1241 O O . ARG A 1 170 ? 38.313 21.414 -96.137 1.00 71.56 170 ARG A O 1
ATOM 1248 N N . GLY A 1 171 ? 37.884 19.406 -97.056 1.00 68.94 171 GLY A N 1
ATOM 1249 C CA . GLY A 1 171 ? 36.437 19.417 -96.814 1.00 68.94 171 GLY A CA 1
ATOM 1250 C C . GLY A 1 171 ? 36.073 19.395 -95.324 1.00 68.94 171 GLY A C 1
ATOM 1251 O O . GLY A 1 171 ? 35.249 20.190 -94.879 1.00 68.94 171 GLY A O 1
ATOM 1252 N N . PHE A 1 172 ? 36.743 18.558 -94.524 1.00 69.69 172 PHE A N 1
ATOM 1253 C CA . PHE A 1 172 ? 36.567 18.546 -93.067 1.00 69.69 172 PHE A CA 1
ATOM 1254 C C . PHE A 1 172 ? 37.126 19.809 -92.395 1.00 69.69 172 PHE A C 1
ATOM 1256 O O . PHE A 1 172 ? 36.507 20.325 -91.468 1.00 69.69 172 PHE A O 1
ATOM 1263 N N . ALA A 1 173 ? 38.245 20.357 -92.878 1.00 68.50 173 ALA A N 1
ATOM 1264 C CA . ALA A 1 173 ? 38.785 21.622 -92.379 1.00 68.50 173 ALA A CA 1
ATOM 1265 C C . ALA A 1 173 ? 37.888 22.830 -92.722 1.00 68.50 173 ALA A C 1
ATOM 1267 O O . ALA A 1 173 ? 37.763 23.740 -91.905 1.00 68.50 173 ALA A O 1
ATOM 1268 N N . ALA A 1 174 ? 37.227 22.835 -93.887 1.00 67.69 174 ALA A N 1
ATOM 1269 C CA . ALA A 1 174 ? 36.244 23.852 -94.273 1.00 67.69 174 ALA A CA 1
ATOM 1270 C C . ALA A 1 174 ? 34.964 23.784 -93.415 1.00 67.69 174 ALA A C 1
ATOM 1272 O O . ALA A 1 174 ? 34.442 24.818 -92.994 1.00 67.69 174 ALA A O 1
ATOM 1273 N N . LEU A 1 175 ? 34.518 22.569 -93.070 1.00 62.81 175 LEU A N 1
ATOM 1274 C CA . LEU A 1 175 ? 33.413 22.330 -92.133 1.00 62.81 175 LEU A CA 1
ATOM 1275 C C . LEU A 1 175 ? 33.762 22.722 -90.687 1.00 62.81 175 LEU A C 1
ATOM 1277 O O . LEU A 1 175 ? 32.928 23.305 -90.001 1.00 62.81 175 LEU A O 1
ATOM 1281 N N . ALA A 1 176 ? 34.990 22.462 -90.228 1.00 67.44 176 ALA A N 1
ATOM 1282 C CA . ALA A 1 176 ? 35.441 22.831 -88.884 1.00 67.44 176 ALA A CA 1
ATOM 1283 C C . ALA A 1 176 ? 35.704 24.344 -88.723 1.00 67.44 176 ALA A C 1
ATOM 1285 O O . ALA A 1 176 ? 35.474 24.886 -87.646 1.00 67.44 176 ALA A O 1
ATOM 1286 N N . ASN A 1 177 ? 36.131 25.036 -89.789 1.00 66.75 177 ASN A N 1
ATOM 1287 C CA . ASN A 1 177 ? 36.326 26.496 -89.807 1.00 66.75 177 ASN A CA 1
ATOM 1288 C C . ASN A 1 177 ? 35.098 27.289 -90.298 1.00 66.75 177 ASN A C 1
ATOM 1290 O O . ASN A 1 177 ? 35.180 28.506 -90.475 1.00 66.75 177 ASN A O 1
ATOM 1294 N N . GLY A 1 178 ? 33.951 26.631 -90.483 1.00 62.62 178 GLY A N 1
ATOM 1295 C CA . GLY A 1 178 ? 32.657 27.293 -90.626 1.00 62.62 178 GLY A CA 1
ATOM 1296 C C . GLY A 1 178 ? 32.487 28.170 -91.868 1.00 62.62 178 GLY A C 1
ATOM 1297 O O . GLY A 1 178 ? 31.898 29.244 -91.754 1.00 62.62 178 GLY A O 1
ATOM 1298 N N . ARG A 1 179 ? 32.954 27.740 -93.048 1.00 53.62 179 ARG A N 1
ATOM 1299 C CA . ARG A 1 179 ? 32.495 28.291 -94.339 1.00 53.62 179 ARG A CA 1
ATOM 1300 C C . ARG A 1 179 ? 32.465 27.182 -95.389 1.00 53.62 179 ARG A C 1
ATOM 1302 O O . ARG A 1 179 ? 33.511 26.631 -95.720 1.00 53.62 179 ARG A O 1
ATOM 1309 N N . GLY A 1 180 ? 31.250 26.846 -95.828 1.00 55.72 180 GLY A N 1
ATOM 1310 C CA . GLY A 1 180 ? 30.993 25.917 -96.933 1.00 55.72 180 GLY A CA 1
ATOM 1311 C C . GLY A 1 180 ? 31.502 26.437 -98.266 1.00 55.72 180 GLY A C 1
ATOM 1312 O O . GLY A 1 180 ? 31.572 27.678 -98.424 1.00 55.72 180 GLY A O 1
#

Secondary structure (DSSP, 8-state):
-PPP---HHHHHHHHHHHHHHHHHHHHHHHHHGGGGGPPPSSSSHHHHHHHHHHHHHHHHHHHHHHHHHHHHHHHHHHHHHHHHHHHHHHHHHHHHHHHHHHHHHHHHHHHHHHHHHHHHHHHHHHHHHHHHHHHHHHIIIIIHHHIIIIIHHHHHHHHHHHHH-HHHHHHHHHHHTT--

pLDDT: mean 91.75, std 8.95, range [53.19, 98.31]